Protein AF-A0AAV6UHJ0-F1 (afdb_monomer_lite)

InterPro domains:
  IPR000519 P-type trefoil domain [PF00088] (62-115)
  IPR000519 P-type trefoil domain [PS51448] (56-116)
  IPR000519 P-type trefoil domain [SM00018] (56-119)
  IPR000519 P-type trefoil domain [cd00111] (56-114)
  IPR017957 P-type trefoil, conserved site [PS00025] (67-88)
  IPR044913 P-type trefoil domain superfamily [G3DSA:4.10.110.10] (56-113)
  IPR044913 P-type trefoil domain superfamily [SSF57492] (60-118)

Organism: NCBI:txid931172

pLDDT: mean 81.9, std 17.28, range [34.41, 97.38]

Foldseek 3Di:
DDPPPVVVVVVVVVVVVVVVVVVVVVVCVVVVVVVVVVVCCVVVVPPPVPPPDLPCLQVDDDPQVRFDALCLDDQDDPVLLVVQSWHFDDLVVDVHDNVLNGDSPNPGRDRRGHGPPDDAWDWDDWDDDPFWIKTKTAGDDHSSDPPDQGIWMWIWGCPDPVDIDIDTGRDDPDPDDDDPPPPPPDD

Structure (mmCIF, N/CA/C/O backbone):
data_AF-A0AAV6UHJ0-F1
#
_entry.id   AF-A0AAV6UHJ0-F1
#
loop_
_atom_site.group_PDB
_atom_site.id
_atom_site.type_symbol
_atom_site.label_atom_id
_atom_site.label_alt_id
_atom_site.label_comp_id
_atom_site.label_asym_id
_atom_site.label_entity_id
_atom_site.label_seq_id
_atom_site.pdbx_PDB_ins_code
_atom_site.Cartn_x
_atom_site.Cartn_y
_atom_site.Cartn_z
_atom_site.occupancy
_atom_site.B_iso_or_equiv
_atom_site.auth_seq_id
_atom_site.auth_comp_id
_atom_site.auth_asym_id
_atom_site.auth_atom_id
_atom_site.pdbx_PDB_model_num
ATOM 1 N N . MET A 1 1 ? 37.442 64.953 -64.005 1.00 48.41 1 MET A N 1
ATOM 2 C CA . MET A 1 1 ? 38.422 64.552 -62.971 1.00 48.41 1 MET A CA 1
ATOM 3 C C . MET A 1 1 ? 37.981 65.298 -61.710 1.00 48.41 1 MET A C 1
ATOM 5 O O . MET A 1 1 ? 37.875 66.505 -61.813 1.00 48.41 1 MET A O 1
ATOM 9 N N . ASP A 1 2 ? 37.480 64.771 -60.584 1.00 54.25 2 ASP A N 1
ATOM 10 C CA . ASP A 1 2 ? 37.597 63.469 -59.905 1.00 54.25 2 ASP A CA 1
ATOM 11 C C . ASP A 1 2 ? 36.413 63.216 -58.926 1.00 54.25 2 ASP A C 1
ATOM 13 O O . ASP A 1 2 ? 36.599 62.927 -57.748 1.00 54.25 2 ASP A O 1
ATOM 17 N N . GLY A 1 3 ? 35.157 63.331 -59.376 1.00 52.19 3 GLY A N 1
ATOM 18 C CA . GLY A 1 3 ? 33.985 63.216 -58.481 1.00 52.19 3 GLY A CA 1
ATOM 19 C C . GLY A 1 3 ? 33.582 61.789 -58.058 1.00 52.19 3 GLY A C 1
ATOM 20 O O . GLY A 1 3 ? 32.908 61.613 -57.048 1.00 52.19 3 GLY A O 1
ATOM 21 N N . GLY A 1 4 ? 33.983 60.754 -58.806 1.00 55.28 4 GLY A N 1
ATOM 22 C CA . GLY A 1 4 ? 33.473 59.384 -58.615 1.00 55.28 4 GLY A CA 1
ATOM 23 C C . GLY A 1 4 ? 34.192 58.546 -57.550 1.00 55.28 4 GLY A C 1
ATOM 24 O O . GLY A 1 4 ? 33.573 57.699 -56.910 1.00 55.28 4 GLY A O 1
ATOM 25 N N . LYS A 1 5 ? 35.493 58.779 -57.315 1.00 54.72 5 LYS A N 1
ATOM 26 C CA . LYS A 1 5 ? 36.288 57.969 -56.368 1.00 54.72 5 LYS A CA 1
ATOM 27 C C . LYS A 1 5 ? 35.985 58.291 -54.902 1.00 54.72 5 LYS A C 1
ATOM 29 O O . LYS A 1 5 ? 36.028 57.394 -54.066 1.00 54.72 5 LYS A O 1
ATOM 34 N N . TYR A 1 6 ? 35.631 59.538 -54.592 1.00 52.88 6 TYR A N 1
ATOM 35 C CA . TYR A 1 6 ? 35.347 59.957 -53.216 1.00 52.88 6 TYR A CA 1
ATOM 36 C C . TYR A 1 6 ? 34.005 59.427 -52.690 1.00 52.88 6 TYR A C 1
ATOM 38 O O . TYR A 1 6 ? 33.931 59.047 -51.525 1.00 52.88 6 TYR A O 1
ATOM 46 N N . ALA A 1 7 ? 32.978 59.317 -53.539 1.00 56.94 7 ALA A N 1
ATOM 47 C CA . ALA A 1 7 ? 31.660 58.805 -53.144 1.00 56.94 7 ALA A CA 1
ATOM 48 C C . ALA A 1 7 ? 31.638 57.275 -52.925 1.00 56.94 7 ALA A C 1
ATOM 50 O O . ALA A 1 7 ? 30.935 56.773 -52.047 1.00 56.94 7 ALA A O 1
ATOM 51 N N . PHE A 1 8 ? 32.444 56.520 -53.681 1.00 55.12 8 PHE A N 1
ATOM 52 C CA . PHE A 1 8 ? 32.538 55.062 -53.541 1.00 55.12 8 PHE A CA 1
ATOM 53 C C . PHE A 1 8 ? 33.245 54.650 -52.237 1.00 55.12 8 PHE A C 1
ATOM 55 O O . PHE A 1 8 ? 32.764 53.783 -51.506 1.00 55.12 8 PHE A O 1
ATOM 62 N N . LEU A 1 9 ? 34.338 55.338 -51.882 1.00 57.56 9 LEU A N 1
ATOM 63 C CA . LEU A 1 9 ? 35.085 55.079 -50.647 1.00 57.56 9 LEU A CA 1
ATOM 64 C C . LEU A 1 9 ? 34.281 55.434 -49.384 1.00 57.56 9 LEU A C 1
ATOM 66 O O . LEU A 1 9 ? 34.444 54.782 -48.349 1.00 57.56 9 LEU A O 1
ATOM 70 N N . THR A 1 10 ? 33.392 56.435 -49.442 1.00 59.09 10 THR A N 1
ATOM 71 C CA . THR A 1 10 ? 32.517 56.776 -48.309 1.00 59.09 10 THR A CA 1
ATOM 72 C C . THR A 1 10 ? 31.441 55.722 -48.074 1.00 59.09 10 THR A C 1
ATOM 74 O O . THR A 1 10 ? 31.221 55.351 -46.921 1.00 59.09 10 THR A O 1
ATOM 77 N N . GLU A 1 11 ? 30.825 55.180 -49.129 1.00 57.81 11 GLU A N 1
ATOM 78 C CA . GLU A 1 11 ? 29.814 54.120 -49.017 1.00 57.81 11 GLU A CA 1
ATOM 79 C C . GLU A 1 11 ? 30.422 52.778 -48.578 1.00 57.81 11 GLU A C 1
ATOM 81 O O . GLU A 1 11 ? 29.864 52.098 -47.717 1.00 57.81 11 GLU A O 1
ATOM 86 N N . GLU A 1 12 ? 31.619 52.418 -49.054 1.00 60.16 12 GLU A N 1
ATOM 87 C CA . GLU A 1 12 ? 32.317 51.201 -48.620 1.00 60.16 12 GLU A CA 1
ATOM 88 C C . GLU A 1 12 ? 32.781 51.284 -47.154 1.00 60.16 12 GLU A C 1
ATOM 90 O O . GLU A 1 12 ? 32.582 50.346 -46.374 1.00 60.16 12 GLU A O 1
ATOM 95 N N . LYS A 1 13 ? 33.297 52.445 -46.722 1.00 56.69 13 LYS A N 1
ATOM 96 C CA . LYS A 1 13 ? 33.645 52.714 -45.315 1.00 56.69 13 LYS A CA 1
ATOM 97 C C . LYS A 1 13 ? 32.406 52.723 -44.418 1.00 56.69 13 LYS A C 1
ATOM 99 O O . LYS A 1 13 ? 32.460 52.217 -43.296 1.00 56.69 13 LYS A O 1
ATOM 104 N N . ARG A 1 14 ? 31.271 53.238 -44.905 1.00 58.88 14 ARG A N 1
ATOM 105 C CA . ARG A 1 14 ? 29.979 53.217 -44.199 1.00 58.88 14 ARG A CA 1
ATOM 106 C C . ARG A 1 14 ? 29.415 51.797 -44.100 1.00 58.88 14 ARG A C 1
ATOM 108 O O . ARG A 1 14 ? 28.967 51.410 -43.024 1.00 58.88 14 ARG A O 1
ATOM 115 N N . ARG A 1 15 ? 29.533 50.987 -45.158 1.00 61.62 15 ARG A N 1
ATOM 116 C CA . ARG A 1 15 ? 29.152 49.563 -45.197 1.00 61.62 15 ARG A CA 1
ATOM 117 C C . ARG A 1 15 ? 30.029 48.705 -44.284 1.00 61.62 15 ARG A C 1
ATOM 119 O O . ARG A 1 15 ? 29.504 47.850 -43.578 1.00 61.62 15 ARG A O 1
ATOM 126 N N . SER A 1 16 ? 31.337 48.959 -44.246 1.00 65.44 16 SER A N 1
ATOM 127 C CA . SER A 1 16 ? 32.292 48.291 -43.351 1.00 65.44 16 SER A CA 1
ATOM 128 C C . SER A 1 16 ? 32.060 48.667 -41.883 1.00 65.44 16 SER A C 1
ATOM 130 O O . SER A 1 16 ? 31.954 47.789 -41.028 1.00 65.44 16 SER A O 1
ATOM 132 N N . ASN A 1 17 ? 31.850 49.955 -41.586 1.00 67.75 17 ASN A N 1
ATOM 133 C CA . ASN A 1 17 ? 31.500 50.420 -40.241 1.00 67.75 17 ASN A CA 1
ATOM 134 C C . ASN A 1 17 ? 30.123 49.923 -39.787 1.00 67.75 17 ASN A C 1
ATOM 136 O O . ASN A 1 17 ? 29.960 49.621 -38.609 1.00 67.75 17 ASN A O 1
ATOM 140 N N . CYS A 1 18 ? 29.148 49.806 -40.695 1.00 72.12 18 CYS A N 1
ATOM 141 C CA . CYS A 1 18 ? 27.856 49.193 -40.405 1.00 72.12 18 CYS A CA 1
ATOM 142 C C . CYS A 1 18 ? 28.050 47.721 -40.039 1.00 72.12 18 CYS A C 1
ATOM 144 O O . CYS A 1 18 ? 27.737 47.367 -38.912 1.00 72.12 18 CYS A O 1
ATOM 146 N N . LYS A 1 19 ? 28.693 46.919 -40.905 1.00 76.56 19 LYS A N 1
ATOM 147 C CA . LYS A 1 19 ? 28.991 45.493 -40.662 1.00 76.56 19 LYS A CA 1
ATOM 148 C C . LYS A 1 19 ? 29.772 45.259 -39.371 1.00 76.56 19 LYS A C 1
ATOM 150 O O . LYS A 1 19 ? 29.440 44.356 -38.616 1.00 76.56 19 LYS A O 1
ATOM 155 N N . ARG A 1 20 ? 30.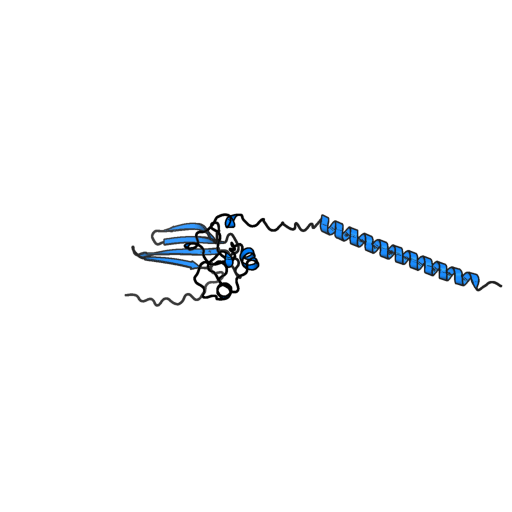786 46.082 -39.091 1.00 79.19 20 ARG A N 1
ATOM 156 C CA . ARG A 1 20 ? 31.590 46.000 -37.867 1.00 79.19 20 ARG A CA 1
ATOM 157 C C . ARG A 1 20 ? 30.751 46.330 -36.632 1.00 79.19 20 ARG A C 1
ATOM 159 O O . ARG A 1 20 ? 30.828 45.607 -35.647 1.00 79.19 20 ARG A O 1
ATOM 166 N N . LYS A 1 21 ? 29.898 47.358 -36.694 1.00 80.00 21 LYS A N 1
ATOM 167 C CA . LYS A 1 21 ? 28.944 47.680 -35.619 1.00 80.00 21 LYS A CA 1
ATOM 168 C C . LYS A 1 21 ? 27.890 46.586 -35.431 1.00 80.00 21 LYS A C 1
ATOM 170 O O . LYS A 1 21 ? 27.584 46.264 -34.290 1.00 80.00 21 LYS A O 1
ATOM 175 N N . THR A 1 22 ? 27.382 45.979 -36.508 1.00 80.75 22 THR A N 1
ATOM 176 C CA . THR A 1 22 ? 26.445 44.845 -36.413 1.00 80.75 22 THR A CA 1
ATOM 177 C C . THR A 1 22 ? 27.124 43.630 -35.794 1.00 80.75 22 THR A C 1
ATOM 179 O O . THR A 1 22 ? 26.554 43.005 -34.909 1.00 80.75 22 THR A O 1
ATOM 182 N N . LEU A 1 23 ? 28.360 43.326 -36.199 1.00 84.56 23 LEU A N 1
ATOM 183 C CA . LEU A 1 23 ? 29.131 42.206 -35.662 1.00 84.56 23 LEU A CA 1
ATOM 184 C C . LEU A 1 23 ? 29.436 42.392 -34.169 1.00 84.56 23 LEU A C 1
ATOM 186 O O . LEU A 1 23 ? 29.258 41.456 -33.396 1.00 84.56 23 LEU A O 1
ATOM 190 N N . TYR A 1 24 ? 29.820 43.602 -33.744 1.00 87.25 24 TYR A N 1
ATOM 191 C CA . TYR A 1 24 ? 30.004 43.908 -32.322 1.00 87.25 24 TYR A CA 1
ATOM 192 C C . TYR A 1 24 ? 28.692 43.827 -31.536 1.00 87.25 24 TYR A C 1
ATOM 194 O O . TYR A 1 24 ? 28.686 43.261 -30.449 1.00 87.25 24 TYR A O 1
ATOM 202 N N . ALA A 1 25 ? 27.580 44.336 -32.075 1.00 85.38 25 ALA A N 1
ATOM 203 C CA . ALA A 1 25 ? 26.281 44.245 -31.411 1.00 85.38 25 ALA A CA 1
ATOM 204 C C . ALA A 1 25 ? 25.841 42.783 -31.219 1.00 85.38 25 ALA A C 1
ATOM 206 O O . ALA A 1 25 ? 25.429 42.406 -30.124 1.00 85.38 25 ALA A O 1
ATOM 207 N N . LEU A 1 26 ? 26.001 41.939 -32.244 1.00 87.31 26 LEU A N 1
ATOM 208 C CA . LEU A 1 26 ? 25.709 40.506 -32.154 1.00 87.31 26 LEU A CA 1
ATOM 209 C C . LEU A 1 26 ? 26.630 39.797 -31.153 1.00 87.31 26 LEU A C 1
ATOM 211 O O . LEU A 1 26 ? 26.149 39.015 -30.338 1.00 87.31 26 LEU A O 1
ATOM 215 N N . ALA A 1 27 ? 27.929 40.110 -31.151 1.00 87.38 27 ALA A N 1
ATOM 216 C CA . ALA A 1 27 ? 28.875 39.541 -30.192 1.00 87.38 27 ALA A CA 1
ATOM 217 C C . ALA A 1 27 ? 28.524 39.912 -28.739 1.00 87.38 27 ALA A C 1
ATOM 219 O O . ALA A 1 27 ? 28.551 39.048 -27.866 1.00 87.38 27 ALA A O 1
ATOM 220 N N . VAL A 1 28 ? 28.130 41.164 -28.479 1.00 88.44 28 VAL A N 1
ATOM 221 C CA . VAL A 1 28 ? 27.717 41.619 -27.139 1.00 88.44 28 VAL A CA 1
ATOM 222 C C . VAL A 1 28 ? 26.432 40.926 -26.682 1.00 88.44 28 VAL A C 1
ATOM 224 O O . VAL A 1 28 ? 26.343 40.537 -25.521 1.00 88.44 28 VAL A O 1
ATOM 227 N N . ILE A 1 29 ? 25.463 40.709 -27.577 1.00 88.81 29 ILE A N 1
ATOM 228 C CA . ILE A 1 29 ? 24.223 39.986 -27.250 1.00 88.81 29 ILE A CA 1
ATOM 229 C C . ILE A 1 29 ? 24.516 38.518 -26.922 1.00 88.81 29 ILE A C 1
ATOM 231 O O . ILE A 1 29 ? 24.025 38.006 -25.917 1.00 88.81 29 ILE A O 1
ATOM 235 N N . VAL A 1 30 ? 25.346 37.844 -27.725 1.00 90.94 30 VAL A N 1
ATOM 236 C CA . VAL A 1 30 ? 25.706 36.436 -27.492 1.00 90.94 30 VAL A CA 1
ATOM 237 C C . VAL A 1 30 ? 26.4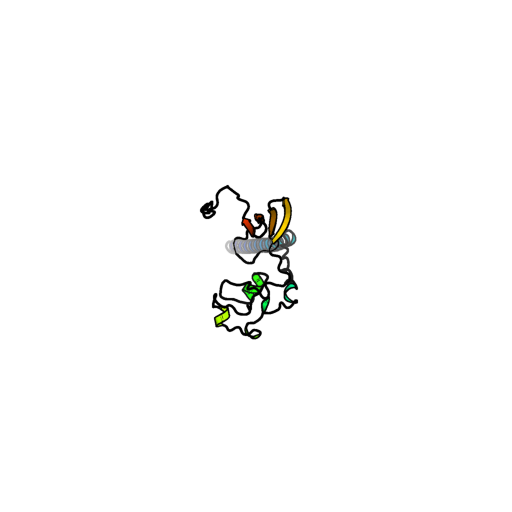39 36.286 -26.160 1.00 90.94 30 VAL A C 1
ATOM 239 O O . VAL A 1 30 ? 26.038 35.465 -25.337 1.00 90.94 30 VAL A O 1
ATOM 242 N N . VAL A 1 31 ? 27.442 37.128 -25.897 1.00 90.12 31 VAL A N 1
ATOM 243 C CA . VAL A 1 31 ? 28.189 37.098 -24.631 1.00 90.12 31 VAL A CA 1
ATOM 244 C C . VAL A 1 31 ? 27.284 37.455 -23.449 1.00 90.12 31 VAL A C 1
ATOM 246 O O . VAL A 1 31 ? 27.306 36.756 -22.440 1.00 90.12 31 VAL A O 1
ATOM 249 N N . GLY A 1 32 ? 26.432 38.474 -23.577 1.00 85.31 32 GLY A N 1
ATOM 250 C CA . GLY A 1 32 ? 25.483 38.865 -22.533 1.00 85.31 32 GLY A CA 1
ATOM 251 C C . GLY A 1 32 ? 24.468 37.767 -22.205 1.00 85.31 32 GLY A C 1
ATOM 252 O O . GLY A 1 32 ? 24.207 37.509 -21.033 1.00 85.31 32 GLY A O 1
ATOM 253 N N . SER A 1 33 ? 23.947 37.067 -23.217 1.00 85.75 33 SER A N 1
ATOM 254 C CA . SER A 1 33 ? 23.026 35.939 -23.021 1.00 85.75 33 SER A CA 1
ATOM 255 C C . SER A 1 33 ? 23.711 34.735 -22.366 1.00 85.75 33 SER A C 1
ATOM 257 O O . SER A 1 33 ? 23.171 34.162 -21.421 1.00 85.75 33 SER A O 1
ATOM 259 N N . ALA A 1 34 ? 24.935 34.396 -22.784 1.00 88.94 34 ALA A N 1
ATOM 260 C CA . ALA A 1 34 ? 25.711 33.318 -22.179 1.00 88.94 34 ALA A CA 1
ATOM 261 C C . ALA A 1 34 ? 26.024 33.625 -20.707 1.00 88.94 34 ALA A C 1
ATOM 263 O O . ALA A 1 34 ? 25.750 32.808 -19.834 1.00 88.94 34 ALA A O 1
ATOM 264 N N . VAL A 1 35 ? 26.495 34.837 -20.408 1.00 89.31 35 VAL A N 1
ATOM 265 C CA . VAL A 1 35 ? 26.771 35.275 -19.032 1.00 89.31 35 VAL A CA 1
ATOM 266 C C . VAL A 1 35 ? 25.487 35.320 -18.198 1.00 89.31 35 VAL A C 1
ATOM 268 O O . VAL A 1 35 ? 25.489 34.862 -17.059 1.00 89.31 35 VAL A O 1
ATOM 271 N N . GLY A 1 36 ? 24.374 35.792 -18.766 1.00 84.06 36 GLY A N 1
ATOM 272 C CA . GLY A 1 36 ? 23.071 35.828 -18.101 1.00 84.06 36 GLY A CA 1
ATOM 273 C C . GLY A 1 36 ? 22.536 34.440 -17.752 1.00 84.06 36 GLY A C 1
ATOM 274 O O . GLY A 1 36 ? 22.087 34.230 -16.630 1.00 84.06 36 GLY A O 1
ATOM 275 N N . THR A 1 37 ? 22.632 33.470 -18.668 1.00 80.88 37 THR A N 1
ATOM 276 C CA . THR A 1 37 ? 22.234 32.078 -18.388 1.00 80.88 37 THR A CA 1
ATOM 277 C C . THR A 1 37 ? 23.138 31.431 -17.343 1.00 80.88 37 THR A C 1
ATOM 279 O O . THR A 1 37 ? 22.627 30.825 -16.408 1.00 80.88 37 THR A O 1
ATOM 282 N N . ILE A 1 38 ? 24.459 31.623 -17.425 1.00 83.56 38 ILE A N 1
ATOM 283 C CA . ILE A 1 38 ? 25.416 31.105 -16.435 1.00 83.56 38 ILE A CA 1
ATOM 284 C C . ILE A 1 38 ? 25.130 31.689 -15.046 1.00 83.56 38 ILE A C 1
ATOM 286 O O . ILE A 1 38 ? 25.067 30.941 -14.073 1.00 83.56 38 ILE A O 1
ATOM 290 N N . LEU A 1 39 ? 24.895 33.000 -14.943 1.00 84.31 39 LEU A N 1
ATOM 291 C CA . LEU A 1 39 ? 24.527 33.652 -13.683 1.00 84.31 39 LEU A CA 1
ATOM 292 C C . LEU A 1 39 ? 23.155 33.191 -13.183 1.00 84.31 39 LEU A C 1
ATOM 294 O O . LEU A 1 39 ? 22.992 32.954 -11.991 1.00 84.31 39 LEU A O 1
ATOM 298 N N . PHE A 1 40 ? 22.180 33.005 -14.074 1.00 79.75 40 PHE A N 1
ATOM 299 C CA . PHE A 1 40 ? 20.869 32.477 -13.709 1.00 79.75 40 PHE A CA 1
ATOM 300 C C . PHE A 1 40 ? 20.973 31.054 -13.150 1.00 79.75 40 PHE A C 1
ATOM 302 O O . PHE A 1 40 ? 20.403 30.796 -12.098 1.00 79.75 40 PHE A O 1
ATOM 309 N N . PHE A 1 41 ? 21.750 30.162 -13.773 1.00 73.50 41 PHE A N 1
ATOM 310 C CA . PHE A 1 41 ? 21.999 28.810 -13.262 1.00 73.50 41 PHE A CA 1
ATOM 311 C C . PHE A 1 41 ? 22.860 28.793 -11.991 1.00 73.50 41 PHE A C 1
ATOM 313 O O . PHE A 1 41 ? 22.676 27.910 -11.161 1.00 73.50 41 PHE A O 1
ATOM 320 N N . ALA A 1 42 ? 23.769 29.753 -11.800 1.00 79.31 42 ALA A N 1
ATOM 321 C CA . ALA A 1 42 ? 24.556 29.862 -10.571 1.00 79.31 42 ALA A CA 1
ATOM 322 C C . ALA A 1 42 ? 23.726 30.391 -9.384 1.00 79.31 42 ALA A C 1
ATOM 324 O O . ALA A 1 42 ? 23.901 29.922 -8.263 1.00 79.31 42 ALA A O 1
ATOM 325 N N . ILE A 1 43 ? 22.813 31.342 -9.623 1.00 76.12 43 ILE A N 1
ATOM 326 C CA . ILE A 1 43 ? 21.975 31.970 -8.585 1.00 76.12 43 ILE A CA 1
ATOM 327 C C . ILE A 1 43 ? 20.716 31.140 -8.302 1.00 76.12 43 ILE A C 1
ATOM 329 O O . ILE A 1 43 ? 20.347 30.948 -7.147 1.00 76.12 43 ILE A O 1
ATOM 333 N N . HIS A 1 44 ? 20.067 30.623 -9.345 1.00 71.06 44 HIS A N 1
ATOM 334 C CA . HIS A 1 44 ? 18.856 29.802 -9.251 1.00 71.06 44 HIS A CA 1
ATOM 335 C C . HIS A 1 44 ? 19.158 28.319 -9.409 1.00 71.06 44 HIS A C 1
ATOM 337 O O . HIS A 1 44 ? 18.275 27.585 -9.848 1.00 71.06 44 HIS A O 1
ATOM 343 N N . GLY A 1 45 ? 20.389 27.895 -9.090 1.00 60.59 45 GLY A N 1
ATOM 344 C CA . GLY A 1 45 ? 20.847 26.515 -9.186 1.00 60.59 45 GLY A CA 1
ATOM 345 C C . GLY A 1 45 ? 19.737 25.561 -8.798 1.00 60.59 45 GLY A C 1
ATOM 346 O O . GLY A 1 45 ? 19.411 25.402 -7.621 1.00 60.59 45 GLY A O 1
ATOM 347 N N . THR A 1 46 ? 19.109 24.962 -9.810 1.00 57.91 46 THR A N 1
ATOM 348 C CA . THR A 1 46 ? 18.146 23.905 -9.585 1.00 57.91 46 THR A CA 1
ATOM 349 C C . THR A 1 46 ? 18.995 22.781 -9.050 1.00 57.91 46 THR A C 1
ATOM 351 O O . THR A 1 46 ? 19.715 22.121 -9.802 1.00 57.91 46 THR A O 1
ATOM 354 N N . SER A 1 47 ? 18.983 22.628 -7.730 1.00 55.00 47 SER A N 1
ATOM 355 C CA . SER A 1 47 ? 19.431 21.415 -7.085 1.00 55.00 47 SER A CA 1
ATOM 356 C C . SER A 1 47 ? 18.600 20.304 -7.711 1.00 55.00 47 SER A C 1
ATOM 358 O O . SER A 1 47 ? 17.462 20.055 -7.311 1.00 55.00 47 SER A O 1
ATOM 360 N N . PHE A 1 48 ? 19.134 19.683 -8.765 1.00 53.19 48 PHE A N 1
ATOM 361 C CA . PHE A 1 48 ? 18.757 18.340 -9.142 1.00 53.19 48 PHE A CA 1
ATOM 362 C C . PHE A 1 48 ? 19.163 17.520 -7.931 1.00 53.19 48 PHE A C 1
ATOM 364 O O . PHE A 1 48 ? 20.293 17.039 -7.839 1.00 53.19 48 PHE A O 1
ATOM 371 N N . LYS A 1 49 ? 18.253 17.436 -6.952 1.00 43.47 49 LYS A N 1
ATOM 372 C CA . LYS A 1 49 ? 18.292 16.377 -5.964 1.00 43.47 49 LYS A CA 1
ATOM 373 C C . LYS A 1 49 ? 18.456 15.125 -6.802 1.00 43.47 49 LYS A C 1
ATOM 375 O O . LYS A 1 49 ? 17.569 14.797 -7.593 1.00 43.47 49 LYS A O 1
ATOM 380 N N . LYS A 1 50 ? 19.643 14.513 -6.724 1.00 42.22 50 LYS A N 1
ATOM 381 C CA . LYS A 1 50 ? 19.838 13.166 -7.249 1.00 42.22 50 LYS A CA 1
ATOM 382 C C . LYS A 1 50 ? 18.613 12.378 -6.788 1.00 42.22 50 LYS A C 1
ATOM 384 O O . LYS A 1 50 ? 18.257 12.544 -5.618 1.00 42.22 50 LYS A O 1
ATOM 389 N N . PRO A 1 51 ? 17.952 11.610 -7.672 1.00 52.34 51 PRO A N 1
ATOM 390 C CA . PRO A 1 51 ? 16.912 10.707 -7.210 1.00 52.34 51 PRO A CA 1
ATOM 391 C C . PRO A 1 51 ? 17.506 9.954 -6.027 1.00 52.34 51 PRO A C 1
ATOM 393 O O . PRO A 1 51 ? 18.637 9.460 -6.129 1.00 52.34 51 PRO A O 1
ATOM 396 N N . ASP A 1 52 ? 16.814 10.019 -4.888 1.00 53.81 52 ASP A N 1
ATOM 397 C CA . ASP A 1 52 ? 17.243 9.325 -3.686 1.00 53.81 52 ASP A CA 1
ATOM 398 C C . ASP A 1 52 ? 17.602 7.902 -4.113 1.00 53.81 52 ASP A C 1
ATOM 400 O O . ASP A 1 52 ? 16.864 7.263 -4.871 1.00 53.81 52 ASP A O 1
ATOM 404 N N . LYS A 1 53 ? 18.811 7.467 -3.739 1.00 46.31 53 LYS A N 1
ATOM 405 C CA . LYS A 1 53 ? 19.286 6.106 -3.996 1.00 46.31 53 LYS A CA 1
ATOM 406 C C . LYS A 1 53 ? 18.128 5.157 -3.652 1.00 46.31 53 LYS A C 1
ATOM 408 O O . LYS A 1 53 ? 17.545 5.371 -2.588 1.00 46.31 53 LYS A O 1
ATOM 413 N N . PRO A 1 54 ? 17.772 4.184 -4.519 1.00 53.28 54 PRO A N 1
ATOM 414 C CA . PRO A 1 54 ? 16.651 3.296 -4.249 1.00 53.28 54 PRO A CA 1
ATOM 415 C C . PRO A 1 54 ? 16.817 2.748 -2.838 1.00 53.28 54 PRO A C 1
ATOM 417 O O . PRO A 1 54 ? 17.891 2.252 -2.486 1.00 53.28 54 PRO A O 1
ATOM 420 N N . ASP A 1 55 ? 15.793 2.983 -2.025 1.00 58.44 55 ASP A N 1
ATOM 421 C CA . ASP A 1 55 ? 15.744 2.559 -0.639 1.00 58.44 55 ASP A CA 1
ATOM 422 C C . ASP A 1 55 ? 16.133 1.077 -0.581 1.00 58.44 55 ASP A C 1
ATOM 424 O O . ASP A 1 55 ? 15.524 0.241 -1.253 1.00 58.44 55 ASP A O 1
ATOM 428 N N . ASP A 1 56 ? 17.154 0.758 0.218 1.00 73.00 56 ASP A N 1
ATOM 429 C CA . ASP A 1 56 ? 17.729 -0.582 0.427 1.00 73.00 56 ASP A CA 1
ATOM 430 C C . ASP A 1 56 ? 16.698 -1.601 0.968 1.00 73.00 56 ASP A C 1
ATOM 432 O O . ASP A 1 56 ? 17.002 -2.755 1.251 1.00 73.00 56 ASP A O 1
ATOM 436 N N . SER A 1 57 ? 15.442 -1.180 1.126 1.00 80.56 57 SER A N 1
ATOM 437 C CA . SER A 1 57 ? 14.283 -1.999 1.461 1.00 80.56 57 SER A CA 1
ATOM 438 C C . SER A 1 57 ? 14.111 -3.263 0.607 1.00 80.56 57 SER A C 1
ATOM 440 O O . SER A 1 57 ? 13.639 -4.266 1.139 1.00 80.56 57 SER A O 1
ATOM 442 N N . CYS A 1 58 ? 14.526 -3.259 -0.665 1.00 89.44 58 CYS A N 1
ATOM 443 C CA . CYS A 1 58 ? 14.425 -4.433 -1.543 1.00 89.44 58 CYS A CA 1
ATOM 444 C C . CYS A 1 58 ? 15.576 -5.433 -1.403 1.00 89.44 58 CYS A C 1
ATOM 446 O O . CYS A 1 58 ? 15.501 -6.524 -1.964 1.00 89.44 58 CYS A O 1
ATOM 448 N N . SER A 1 59 ? 16.619 -5.091 -0.645 1.00 88.00 59 SER A N 1
ATOM 449 C CA . SER A 1 59 ? 17.736 -5.996 -0.351 1.00 88.00 59 SER A CA 1
ATOM 450 C C . SER A 1 59 ? 17.369 -7.058 0.688 1.00 88.00 59 SER A C 1
ATOM 452 O O . SER A 1 59 ? 18.076 -8.051 0.843 1.00 88.00 59 SER A O 1
ATOM 454 N N . ILE A 1 60 ? 16.259 -6.861 1.406 1.00 89.06 60 ILE A N 1
ATOM 455 C CA . ILE A 1 60 ? 15.697 -7.844 2.330 1.00 89.06 60 ILE A CA 1
ATOM 456 C C . ILE A 1 60 ? 14.703 -8.705 1.551 1.00 89.06 60 ILE A C 1
ATOM 458 O O . ILE A 1 60 ? 13.675 -8.207 1.090 1.00 89.06 60 ILE A O 1
ATOM 462 N N . GLU A 1 61 ? 14.993 -10.000 1.420 1.00 90.00 61 GLU A N 1
ATOM 463 C CA . GLU A 1 61 ? 14.086 -10.926 0.741 1.00 90.00 61 GLU A CA 1
ATOM 464 C C . GLU A 1 61 ? 12.788 -11.087 1.545 1.00 90.00 61 GLU A C 1
ATOM 466 O O . GLU A 1 61 ? 12.805 -11.375 2.742 1.00 90.00 61 GLU A O 1
ATOM 471 N N . VAL A 1 62 ? 11.660 -10.918 0.857 1.00 93.25 62 VAL A N 1
ATOM 472 C CA . VAL A 1 62 ? 10.325 -11.223 1.378 1.00 93.25 62 VAL A CA 1
ATOM 473 C C . VAL A 1 62 ? 9.976 -12.656 0.959 1.00 93.25 62 VAL A C 1
ATOM 475 O O . VAL A 1 62 ? 10.100 -12.962 -0.232 1.00 93.25 62 VAL A O 1
ATOM 478 N N . PRO A 1 63 ? 9.543 -13.544 1.873 1.00 94.62 63 PRO A N 1
ATOM 479 C CA . PRO A 1 63 ? 9.073 -14.882 1.518 1.00 94.62 63 PRO A CA 1
ATOM 480 C C . PRO A 1 63 ? 7.968 -14.838 0.458 1.00 94.62 63 PRO A C 1
ATOM 482 O O . PRO A 1 63 ? 7.132 -13.939 0.457 1.00 94.62 63 PRO A O 1
ATOM 485 N N . TYR A 1 64 ? 7.931 -15.808 -0.459 1.00 94.06 64 TYR A N 1
ATOM 486 C CA . TYR A 1 64 ? 6.998 -15.777 -1.597 1.00 94.06 64 TYR A CA 1
ATOM 487 C C . TYR A 1 64 ? 5.521 -15.705 -1.187 1.00 94.06 64 TYR A C 1
ATOM 489 O O . TYR A 1 64 ? 4.746 -15.009 -1.832 1.00 94.06 64 TYR A O 1
ATOM 497 N N . ASN A 1 65 ? 5.146 -16.374 -0.099 1.00 93.94 65 ASN A N 1
ATOM 498 C CA . ASN A 1 65 ? 3.798 -16.364 0.474 1.00 93.94 65 ASN A CA 1
ATOM 499 C C . ASN A 1 65 ? 3.443 -15.062 1.218 1.00 93.94 65 ASN A C 1
ATOM 501 O O . ASN A 1 65 ? 2.289 -14.875 1.589 1.00 93.94 65 ASN A O 1
ATOM 505 N N . GLU A 1 66 ? 4.416 -14.180 1.443 1.00 94.19 66 GLU A N 1
ATOM 506 C CA . GLU A 1 66 ? 4.242 -12.869 2.079 1.00 94.19 66 GLU A CA 1
ATOM 507 C C . GLU A 1 66 ? 4.364 -11.716 1.068 1.00 94.19 66 GLU A C 1
ATOM 509 O O . GLU A 1 66 ? 4.188 -10.549 1.422 1.00 94.19 66 GLU A O 1
ATOM 514 N N . LYS A 1 67 ? 4.647 -12.018 -0.207 1.00 94.38 67 LYS A N 1
ATOM 515 C CA . LYS A 1 67 ? 4.685 -11.017 -1.277 1.00 94.38 67 LYS A CA 1
ATOM 516 C C . LYS A 1 67 ? 3.265 -10.588 -1.635 1.00 94.38 67 LYS A C 1
ATOM 518 O O . LYS A 1 67 ? 2.535 -1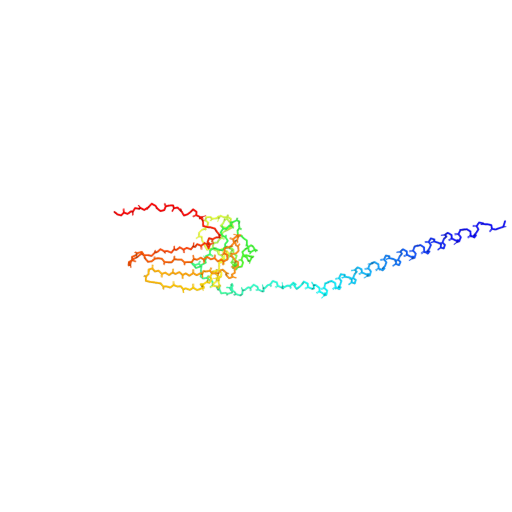1.301 -2.316 1.00 94.38 67 LYS A O 1
ATOM 523 N N . PHE A 1 68 ? 2.904 -9.382 -1.214 1.00 94.62 68 PHE A N 1
ATOM 524 C CA . PHE A 1 68 ? 1.684 -8.705 -1.647 1.00 94.62 68 PHE A CA 1
ATOM 525 C C . PHE A 1 68 ? 1.935 -7.919 -2.938 1.00 94.62 68 PHE A C 1
ATOM 527 O O . PHE A 1 68 ? 2.925 -7.189 -3.031 1.00 94.62 68 PHE A O 1
ATOM 534 N N . ASP A 1 69 ? 1.028 -8.051 -3.911 1.00 94.88 69 ASP A N 1
ATOM 535 C CA . ASP A 1 69 ? 1.110 -7.375 -5.213 1.00 94.88 69 ASP A CA 1
ATOM 536 C C . ASP A 1 69 ? 1.041 -5.846 -5.046 1.00 94.88 69 ASP A C 1
ATOM 538 O O . ASP A 1 69 ? 0.083 -5.310 -4.485 1.00 94.88 69 ASP A O 1
ATOM 542 N N . CYS A 1 70 ? 2.068 -5.146 -5.534 1.00 94.69 70 CYS A N 1
ATOM 543 C CA . CYS A 1 70 ? 2.142 -3.681 -5.535 1.00 94.69 70 CYS A CA 1
ATOM 544 C C . CYS A 1 70 ? 1.732 -3.063 -6.890 1.00 94.69 70 CYS A C 1
ATOM 546 O O . CYS A 1 70 ? 1.599 -1.842 -7.021 1.00 94.69 70 CYS A O 1
ATOM 548 N N . HIS A 1 71 ? 1.493 -3.884 -7.914 1.00 94.44 71 HIS A N 1
ATOM 549 C CA . HIS A 1 71 ? 1.136 -3.433 -9.255 1.00 94.44 71 HIS A CA 1
ATOM 550 C C . HIS A 1 71 ? -0.092 -4.185 -9.808 1.00 94.44 71 HIS A C 1
ATOM 552 O O . HIS A 1 71 ? -0.010 -4.833 -10.854 1.00 94.44 71 HIS A O 1
ATOM 558 N N . PRO A 1 72 ? -1.266 -4.042 -9.159 1.00 91.56 72 PRO A N 1
ATOM 559 C CA . PRO A 1 72 ? -2.492 -4.720 -9.576 1.00 91.56 72 PRO A CA 1
ATOM 560 C C . PRO A 1 72 ? -3.004 -4.241 -10.946 1.00 91.56 72 PRO A C 1
ATOM 562 O O . PRO A 1 72 ? -3.672 -4.991 -11.656 1.00 91.56 72 PRO A O 1
ATOM 565 N N . ASP A 1 73 ? -2.684 -3.003 -11.342 1.00 90.44 73 ASP A N 1
ATOM 566 C CA . ASP A 1 73 ? -3.028 -2.464 -12.661 1.00 90.44 73 ASP A CA 1
ATOM 567 C C . ASP A 1 73 ? -2.114 -3.104 -13.715 1.00 90.44 73 ASP A C 1
ATOM 569 O O . ASP A 1 73 ? -0.912 -2.892 -13.683 1.00 90.44 73 ASP A O 1
ATOM 573 N N . ARG A 1 74 ? -2.621 -3.889 -14.661 1.00 92.06 74 ARG A N 1
ATOM 574 C CA . ARG A 1 74 ? -1.761 -4.543 -15.668 1.00 92.06 74 ARG A CA 1
ATOM 575 C C . ARG A 1 74 ? -1.553 -3.655 -16.905 1.00 92.06 74 ARG A C 1
ATOM 577 O O . ARG A 1 74 ? -2.430 -2.840 -17.203 1.00 92.06 74 ARG A O 1
ATOM 584 N N . PRO A 1 75 ? -0.422 -3.775 -17.634 1.00 94.62 75 PRO A N 1
ATOM 585 C CA . PRO A 1 75 ? 0.671 -4.753 -17.494 1.00 94.62 75 PRO A CA 1
ATOM 586 C C . PRO A 1 75 ? 1.734 -4.377 -16.444 1.00 94.62 75 PRO A C 1
ATOM 588 O O . PRO A 1 75 ? 1.998 -3.197 -16.206 1.00 94.62 75 PRO A O 1
ATOM 591 N N . VAL A 1 76 ? 2.390 -5.383 -15.852 1.00 95.00 76 VAL A N 1
ATOM 592 C CA . VAL A 1 76 ? 3.515 -5.182 -14.917 1.00 95.00 76 VAL A CA 1
ATOM 593 C C . VAL A 1 76 ? 4.825 -5.026 -15.686 1.00 95.00 76 VAL A C 1
ATOM 595 O O . VAL A 1 76 ? 5.175 -5.854 -16.518 1.00 95.00 76 VAL A O 1
ATOM 598 N N . SER A 1 77 ? 5.592 -3.984 -15.363 1.00 95.06 77 SER A N 1
ATOM 599 C CA . SER A 1 77 ? 6.970 -3.814 -15.836 1.00 95.06 77 SER A CA 1
ATOM 600 C C . SER A 1 77 ? 7.886 -3.438 -14.677 1.00 95.06 77 SER A C 1
ATOM 602 O O . SER A 1 77 ? 7.442 -2.791 -13.724 1.00 95.06 77 SER A O 1
ATOM 604 N N . GLU A 1 78 ? 9.172 -3.784 -14.774 1.00 94.88 78 GLU A N 1
ATOM 605 C CA . GLU A 1 78 ? 10.183 -3.392 -13.783 1.00 9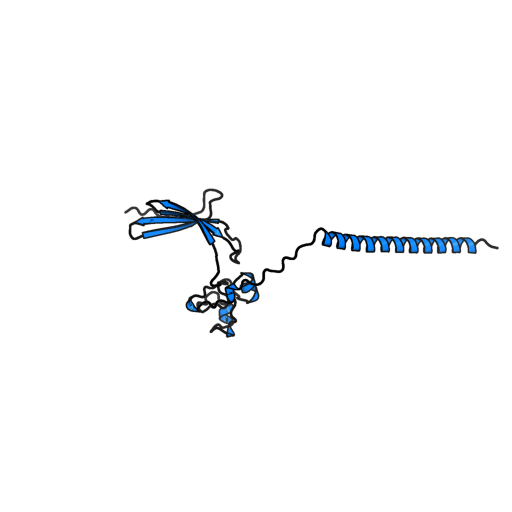4.88 78 GLU A CA 1
ATOM 606 C C . GLU A 1 78 ? 10.167 -1.879 -13.547 1.00 94.88 78 GLU A C 1
ATOM 608 O O . GLU A 1 78 ? 10.066 -1.407 -12.417 1.00 94.88 78 GLU A O 1
ATOM 613 N N . LYS A 1 79 ? 10.178 -1.101 -14.632 1.00 94.50 79 LYS A N 1
ATOM 614 C CA . LYS A 1 79 ? 10.229 0.360 -14.566 1.00 94.50 79 LYS A CA 1
ATOM 615 C C . LYS A 1 79 ? 9.051 0.957 -13.795 1.00 94.50 79 LYS A C 1
ATOM 617 O O . LYS A 1 79 ? 9.264 1.836 -12.961 1.00 94.50 79 LYS A O 1
ATOM 622 N N . GLU A 1 80 ? 7.821 0.525 -14.077 1.00 93.81 80 GLU A N 1
ATOM 623 C CA . GLU A 1 80 ? 6.647 1.069 -13.383 1.00 93.81 80 GLU A CA 1
ATOM 624 C C . GLU A 1 80 ? 6.570 0.560 -11.936 1.00 93.81 80 GLU A C 1
ATOM 626 O O . GLU A 1 80 ? 6.209 1.324 -11.044 1.00 93.81 80 GLU A O 1
ATOM 631 N N . CYS A 1 81 ? 7.009 -0.676 -11.674 1.00 94.50 81 CYS A N 1
ATOM 632 C CA . CYS A 1 81 ? 7.135 -1.210 -10.319 1.00 94.50 81 CYS A CA 1
ATOM 633 C C . CYS A 1 81 ? 8.076 -0.366 -9.443 1.00 94.50 81 CYS A C 1
ATOM 635 O O . CYS A 1 81 ? 7.690 0.103 -8.370 1.00 94.50 81 CYS A O 1
ATOM 637 N N . LEU A 1 82 ? 9.291 -0.101 -9.934 1.00 92.75 82 LEU A N 1
ATOM 638 C CA . LEU A 1 82 ? 10.288 0.694 -9.215 1.00 92.75 82 LEU A CA 1
ATOM 639 C C . LEU A 1 82 ? 9.835 2.149 -9.044 1.00 92.75 82 LEU A C 1
ATOM 641 O O . LEU A 1 82 ? 10.052 2.756 -7.998 1.00 92.75 82 LEU A O 1
ATOM 645 N N . LYS A 1 83 ? 9.141 2.711 -10.040 1.00 91.31 83 LYS A N 1
ATOM 646 C CA . LYS A 1 83 ? 8.561 4.060 -9.963 1.00 91.31 83 LYS A CA 1
ATOM 647 C C . LYS A 1 83 ? 7.467 4.177 -8.893 1.00 91.31 83 LYS A C 1
ATOM 649 O O . LYS A 1 83 ? 7.296 5.259 -8.334 1.00 91.31 83 LYS A O 1
ATOM 654 N N . ARG A 1 84 ? 6.755 3.088 -8.579 1.00 91.00 84 ARG A N 1
ATOM 655 C CA . ARG A 1 84 ? 5.814 3.017 -7.444 1.00 91.00 84 ARG A CA 1
ATOM 656 C C . ARG A 1 84 ? 6.518 2.897 -6.085 1.00 91.00 84 ARG A C 1
ATOM 658 O O . ARG A 1 84 ? 5.846 2.981 -5.063 1.00 91.00 84 ARG A O 1
ATOM 665 N N . GLY A 1 85 ? 7.846 2.746 -6.062 1.00 89.94 85 GLY A N 1
ATOM 666 C CA . GLY A 1 85 ? 8.629 2.554 -4.839 1.00 89.94 85 GLY A CA 1
ATOM 667 C C . GLY A 1 85 ? 8.565 1.125 -4.297 1.00 89.94 85 GLY A C 1
ATOM 668 O O . GLY A 1 85 ? 8.707 0.924 -3.094 1.00 89.94 85 GLY A O 1
ATOM 669 N N . CYS A 1 86 ? 8.311 0.149 -5.170 1.00 93.94 86 CYS A N 1
ATOM 670 C CA . CYS A 1 86 ? 8.189 -1.265 -4.826 1.00 93.94 86 CYS A CA 1
ATOM 671 C C . CYS A 1 86 ? 9.357 -2.094 -5.357 1.00 93.94 86 CYS A C 1
ATOM 673 O O . CYS A 1 86 ? 10.186 -1.607 -6.125 1.00 93.94 86 CYS A O 1
ATOM 675 N N . CYS A 1 87 ? 9.424 -3.351 -4.927 1.00 94.94 87 CYS A N 1
ATOM 676 C CA . CYS A 1 87 ? 10.478 -4.277 -5.309 1.00 94.94 87 CYS A CA 1
ATOM 677 C C . CYS A 1 87 ? 10.066 -5.095 -6.523 1.00 94.94 87 CYS A C 1
ATOM 679 O O . CYS A 1 87 ? 8.922 -5.542 -6.621 1.00 94.94 87 CYS A O 1
ATOM 681 N N . TYR A 1 88 ? 11.020 -5.316 -7.423 1.00 95.25 88 TYR A N 1
ATOM 682 C CA . TYR A 1 88 ? 10.814 -6.107 -8.624 1.00 95.25 88 TYR A CA 1
ATOM 683 C C . TYR A 1 88 ? 11.681 -7.368 -8.603 1.00 95.25 88 TYR A C 1
ATOM 685 O O . TYR A 1 88 ? 12.875 -7.306 -8.309 1.00 95.25 88 TYR A O 1
ATOM 693 N N . LYS A 1 89 ? 11.074 -8.505 -8.939 1.00 94.81 89 LYS A N 1
ATOM 694 C CA . LYS A 1 89 ? 11.744 -9.770 -9.251 1.00 94.81 89 LYS A CA 1
ATOM 695 C C . LYS A 1 89 ? 11.378 -10.157 -10.687 1.00 94.81 89 LYS A C 1
ATOM 697 O O . LYS A 1 89 ? 10.181 -10.195 -10.994 1.00 94.81 89 LYS A O 1
ATOM 702 N N . PRO A 1 90 ? 12.366 -10.451 -11.550 1.00 93.19 90 PRO A N 1
ATOM 703 C CA . PRO A 1 90 ? 12.107 -10.920 -12.906 1.00 93.19 90 PRO A CA 1
ATOM 704 C C . PRO A 1 90 ? 11.157 -12.116 -12.912 1.00 93.19 90 PRO A C 1
ATOM 706 O O . PRO A 1 90 ? 11.260 -12.998 -12.060 1.00 93.19 90 PRO A O 1
ATOM 709 N N . ALA A 1 91 ? 10.240 -12.159 -13.880 1.00 90.12 91 ALA A N 1
ATOM 710 C CA . ALA A 1 91 ? 9.308 -13.276 -14.021 1.00 90.12 91 ALA A CA 1
ATOM 711 C C . ALA A 1 91 ? 10.040 -14.614 -14.209 1.00 90.12 91 ALA A C 1
ATOM 713 O O . ALA A 1 91 ? 9.602 -15.606 -13.651 1.00 90.12 91 ALA A O 1
ATOM 714 N N . SER A 1 92 ? 11.203 -14.616 -14.875 1.00 87.38 92 SER A N 1
ATOM 715 C CA . SER A 1 92 ? 12.078 -15.788 -15.039 1.00 87.38 92 SER A CA 1
ATOM 716 C C . SER A 1 92 ? 12.584 -16.394 -13.730 1.00 87.38 92 SER A C 1
ATOM 718 O O . SER A 1 92 ? 12.880 -17.585 -13.680 1.00 87.38 92 SER A O 1
ATOM 720 N N . ASP A 1 93 ? 12.712 -15.574 -12.687 1.00 88.31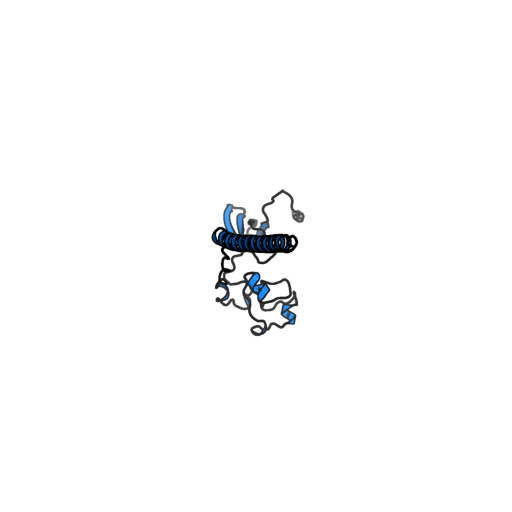 93 ASP A N 1
ATOM 721 C CA . ASP A 1 93 ? 13.191 -15.996 -11.368 1.00 88.31 93 ASP A CA 1
ATOM 722 C C . ASP A 1 93 ? 12.038 -16.524 -10.502 1.00 88.31 93 ASP A C 1
ATOM 724 O O . ASP A 1 93 ? 12.240 -16.979 -9.374 1.00 88.31 93 ASP A O 1
ATOM 728 N N . LEU A 1 94 ? 10.815 -16.429 -11.022 1.00 87.44 94 LEU A N 1
ATOM 729 C CA . LEU A 1 94 ? 9.578 -16.877 -10.416 1.00 87.44 94 LEU A CA 1
ATOM 730 C C . LEU A 1 94 ? 8.913 -17.898 -11.352 1.00 87.44 94 LEU A C 1
ATOM 732 O O . LEU A 1 94 ? 9.267 -18.057 -12.515 1.00 87.44 94 LEU A O 1
ATOM 736 N N . THR A 1 95 ? 7.904 -18.613 -10.869 1.00 87.38 95 THR A N 1
ATOM 737 C CA . THR A 1 95 ? 7.051 -19.443 -11.736 1.00 87.38 95 THR A CA 1
ATOM 738 C C . THR A 1 95 ? 5.970 -18.579 -12.398 1.00 87.38 95 THR A C 1
ATOM 740 O O . THR A 1 95 ? 4.786 -18.892 -12.287 1.00 87.38 95 THR A O 1
ATOM 743 N N . VAL A 1 96 ? 6.368 -17.446 -12.987 1.00 90.75 96 VAL A N 1
ATOM 744 C CA . VAL A 1 96 ? 5.491 -16.416 -13.572 1.00 90.75 96 VAL A CA 1
ATOM 745 C C . VAL A 1 96 ? 5.753 -16.353 -15.072 1.00 90.75 96 VAL A C 1
ATOM 747 O O . VAL A 1 96 ? 6.902 -16.278 -15.502 1.00 90.75 96 VAL A O 1
ATOM 750 N N . THR A 1 97 ? 4.694 -16.386 -15.873 1.00 92.81 97 THR A N 1
ATOM 751 C CA . THR A 1 97 ? 4.771 -16.271 -17.334 1.00 92.81 97 THR A CA 1
ATOM 752 C C . THR A 1 97 ? 4.527 -14.834 -17.804 1.00 92.81 97 THR A C 1
ATOM 754 O O . THR A 1 97 ? 4.044 -13.992 -17.050 1.00 92.81 97 THR A O 1
ATOM 757 N N . GLU A 1 98 ? 4.829 -14.531 -19.068 1.00 91.81 98 GLU A N 1
ATOM 758 C CA . GLU A 1 98 ? 4.516 -13.217 -19.657 1.00 91.81 98 GLU A CA 1
ATOM 759 C C . GLU A 1 98 ? 3.004 -12.930 -19.673 1.00 91.81 98 GLU A C 1
ATOM 761 O O . GLU A 1 98 ? 2.586 -11.795 -19.438 1.00 91.81 98 GLU A O 1
ATOM 766 N N . ASP A 1 99 ? 2.175 -13.962 -19.866 1.00 93.31 99 ASP A N 1
ATOM 767 C CA . ASP A 1 99 ? 0.715 -13.841 -19.798 1.00 93.31 99 ASP A CA 1
ATOM 768 C C . ASP A 1 99 ? 0.252 -13.460 -18.379 1.00 93.31 99 ASP A C 1
ATOM 770 O O . ASP A 1 99 ? -0.640 -12.627 -18.203 1.00 93.31 99 ASP A O 1
ATOM 774 N N . ASP A 1 100 ? 0.921 -13.980 -17.347 1.00 92.50 100 ASP A N 1
ATOM 775 C CA . ASP A 1 100 ? 0.637 -13.630 -15.952 1.00 92.50 100 ASP A CA 1
ATOM 776 C C . ASP A 1 100 ? 0.999 -12.173 -15.622 1.00 92.50 100 ASP A C 1
ATOM 778 O O . ASP A 1 100 ? 0.423 -11.582 -14.705 1.00 92.50 100 ASP A O 1
ATOM 782 N N . LEU A 1 101 ? 1.937 -11.557 -16.354 1.00 93.12 101 LEU A N 1
ATOM 783 C CA . LEU A 1 101 ? 2.284 -10.140 -16.188 1.00 93.12 101 LEU A CA 1
ATOM 784 C C . LEU A 1 101 ? 1.211 -9.205 -16.758 1.00 93.12 101 LEU A C 1
ATOM 786 O O . LEU A 1 101 ? 1.122 -8.049 -16.323 1.00 93.12 101 LEU A O 1
ATOM 790 N N . ILE A 1 102 ? 0.378 -9.695 -17.678 1.00 95.44 102 ILE A N 1
ATOM 791 C CA . ILE A 1 102 ? -0.691 -8.930 -18.329 1.00 95.44 102 ILE A CA 1
ATOM 792 C C . ILE A 1 102 ? -2.101 -9.291 -17.826 1.00 95.44 102 ILE A C 1
ATOM 794 O O . ILE A 1 102 ? -2.996 -8.454 -17.945 1.00 95.44 102 ILE A O 1
ATOM 798 N N . ASP A 1 103 ? -2.316 -10.467 -17.220 1.00 93.56 103 ASP A N 1
ATOM 799 C CA . ASP A 1 103 ? -3.607 -10.853 -16.625 1.00 93.56 103 ASP A CA 1
ATOM 800 C C . ASP A 1 103 ? -3.769 -10.288 -15.202 1.00 93.56 103 ASP A C 1
ATOM 802 O O . ASP A 1 103 ? -3.012 -10.592 -14.280 1.00 93.56 103 ASP A O 1
ATOM 806 N N . SER A 1 104 ? -4.803 -9.470 -14.994 1.00 88.88 104 SER A N 1
ATOM 807 C CA . SER A 1 104 ? -5.136 -8.899 -13.682 1.00 88.88 104 SER A CA 1
ATOM 808 C C . SER A 1 104 ? -5.734 -9.910 -12.701 1.00 88.88 104 SER A C 1
ATOM 810 O O . SER A 1 104 ? -5.898 -9.594 -11.524 1.00 88.88 104 SER A O 1
ATOM 812 N N . ARG A 1 105 ? -6.075 -11.117 -13.165 1.00 90.44 105 ARG A N 1
ATOM 813 C CA . ARG A 1 105 ? -6.622 -12.212 -12.350 1.00 90.44 105 ARG A CA 1
ATOM 814 C C . ARG A 1 105 ? -5.553 -13.184 -11.869 1.00 90.44 105 ARG A C 1
ATOM 816 O O . ARG A 1 105 ? -5.898 -14.163 -11.214 1.00 90.44 105 ARG A O 1
ATOM 823 N N . PHE A 1 106 ? -4.286 -12.957 -12.203 1.00 90.25 106 PHE A N 1
ATOM 824 C CA . PHE A 1 106 ? -3.195 -13.783 -11.710 1.00 90.25 106 PHE A CA 1
ATOM 825 C C . PHE A 1 106 ? -3.128 -13.739 -10.173 1.00 90.25 106 PHE A C 1
ATOM 827 O O . PHE A 1 106 ? -3.087 -12.664 -9.578 1.00 90.25 106 PHE A O 1
ATOM 834 N N . LEU A 1 107 ? -3.106 -14.914 -9.533 1.00 87.19 107 LEU A N 1
ATOM 835 C CA . LEU A 1 107 ? -3.086 -15.075 -8.068 1.00 87.19 107 LEU A CA 1
ATOM 836 C C . LEU A 1 107 ? -1.799 -15.742 -7.546 1.00 87.19 107 LEU A C 1
ATOM 838 O O . LEU A 1 107 ? -1.764 -16.197 -6.404 1.00 87.19 107 LEU A O 1
ATOM 842 N N . GLY A 1 108 ? -0.761 -15.864 -8.380 1.00 91.56 108 GLY A N 1
ATOM 843 C CA . GLY A 1 108 ? 0.529 -16.423 -7.970 1.00 91.56 108 GLY A CA 1
ATOM 844 C C . GLY A 1 108 ? 1.457 -15.385 -7.330 1.00 91.56 108 GLY A C 1
ATOM 845 O O . GLY A 1 108 ? 1.036 -14.301 -6.930 1.00 91.56 108 GLY A O 1
ATOM 846 N N . VAL A 1 109 ? 2.747 -15.719 -7.235 1.00 95.12 109 VAL A N 1
ATOM 847 C CA . VAL A 1 109 ? 3.760 -14.834 -6.635 1.00 95.12 109 VAL A CA 1
ATOM 848 C C . VAL A 1 109 ? 3.984 -13.618 -7.541 1.00 95.12 109 VAL A C 1
ATOM 850 O O . VAL A 1 109 ? 4.405 -13.797 -8.684 1.00 95.12 109 VAL A O 1
ATOM 853 N N . PRO A 1 110 ? 3.739 -12.383 -7.076 1.00 95.81 110 PRO A N 1
ATOM 854 C CA . PRO A 1 110 ? 3.843 -11.214 -7.936 1.00 95.81 110 PRO A CA 1
ATOM 855 C C . PRO A 1 110 ? 5.305 -10.841 -8.215 1.00 95.81 110 PRO A C 1
ATOM 857 O O . PRO A 1 110 ? 6.129 -10.750 -7.300 1.00 95.81 110 PRO A O 1
ATOM 860 N N . SER A 1 111 ? 5.615 -10.539 -9.479 1.00 95.81 111 SER A N 1
ATOM 861 C CA . SER A 1 111 ? 6.911 -9.962 -9.871 1.00 95.81 111 SER A CA 1
ATOM 862 C C . SER A 1 111 ? 7.133 -8.565 -9.290 1.00 95.81 111 SER A C 1
ATOM 864 O O . SER A 1 111 ? 8.274 -8.198 -9.036 1.00 95.81 111 SER A O 1
ATOM 866 N N . CYS A 1 112 ? 6.069 -7.789 -9.051 1.00 95.94 112 CYS A N 1
ATOM 867 C CA . CYS A 1 112 ? 6.141 -6.495 -8.373 1.00 95.94 112 CYS A CA 1
ATOM 868 C C . CYS A 1 112 ? 5.460 -6.556 -7.005 1.00 95.94 112 CYS A C 1
ATOM 870 O O . CYS A 1 112 ? 4.248 -6.744 -6.925 1.00 95.94 112 CYS A O 1
ATOM 872 N N . TYR A 1 113 ? 6.214 -6.360 -5.927 1.00 95.62 113 TYR A N 1
ATOM 873 C CA . TYR A 1 113 ? 5.717 -6.561 -4.567 1.00 95.62 113 TYR A CA 1
ATOM 874 C C . TYR A 1 113 ? 6.151 -5.455 -3.607 1.00 95.62 113 TYR A C 1
ATOM 876 O O . TYR A 1 113 ? 7.156 -4.769 -3.817 1.00 95.62 113 TYR A O 1
ATOM 884 N N . TYR A 1 114 ? 5.379 -5.274 -2.535 1.00 95.00 114 TYR A N 1
ATOM 885 C CA . TYR A 1 114 ? 5.740 -4.353 -1.457 1.00 95.00 114 TYR A CA 1
ATOM 886 C C . TYR A 1 114 ? 6.998 -4.826 -0.721 1.00 95.00 114 TYR A C 1
ATOM 888 O O . TYR A 1 114 ? 7.150 -6.011 -0.427 1.00 95.00 114 TYR A O 1
ATOM 896 N N . SER A 1 115 ? 7.894 -3.895 -0.388 1.00 93.56 115 SER A N 1
ATOM 897 C CA . SER A 1 115 ? 9.068 -4.209 0.430 1.00 93.56 115 SER A CA 1
ATOM 898 C C . SER A 1 115 ? 8.671 -4.527 1.875 1.00 93.56 115 SER A C 1
ATOM 900 O O . SER A 1 115 ? 7.641 -4.067 2.372 1.00 93.56 115 SER A O 1
ATOM 902 N N . SER A 1 116 ? 9.530 -5.251 2.598 1.00 91.50 116 SER A N 1
ATOM 903 C CA . SER A 1 116 ? 9.333 -5.538 4.031 1.00 91.50 116 SER A CA 1
ATOM 904 C C . SER A 1 116 ? 9.314 -4.280 4.909 1.00 91.50 116 SER A C 1
ATOM 906 O O . SER A 1 116 ? 8.799 -4.305 6.024 1.00 91.50 116 SER A O 1
ATOM 908 N N . LYS A 1 117 ? 9.864 -3.167 4.407 1.00 89.62 117 LYS A N 1
ATOM 909 C CA . LYS A 1 117 ? 9.898 -1.863 5.082 1.00 89.62 117 LYS A CA 1
ATOM 910 C C . LYS A 1 117 ? 8.818 -0.900 4.585 1.00 89.62 117 LYS A C 1
ATOM 912 O O . LYS A 1 117 ? 8.875 0.282 4.913 1.00 89.62 117 LYS A O 1
ATOM 917 N N . TYR A 1 118 ? 7.850 -1.356 3.790 1.00 90.19 118 TYR A N 1
ATOM 918 C CA . TYR A 1 118 ? 6.798 -0.478 3.287 1.00 90.19 118 TYR A CA 1
ATOM 919 C C . TYR A 1 118 ? 5.932 0.066 4.438 1.00 90.19 118 TYR A C 1
ATOM 921 O O . TYR A 1 118 ? 5.185 -0.671 5.080 1.00 90.19 118 TYR A O 1
ATOM 929 N N . VAL A 1 119 ? 5.994 1.381 4.674 1.00 90.12 119 VAL A N 1
ATOM 930 C CA . VAL A 1 119 ? 5.180 2.075 5.687 1.00 90.12 119 VAL A CA 1
ATOM 931 C C . VAL A 1 119 ? 4.117 2.926 4.999 1.00 90.12 119 VAL A C 1
ATOM 933 O O . VAL A 1 119 ? 4.355 4.076 4.639 1.00 90.12 119 VAL A O 1
ATOM 936 N N . GLY A 1 120 ? 2.915 2.370 4.824 1.00 91.56 12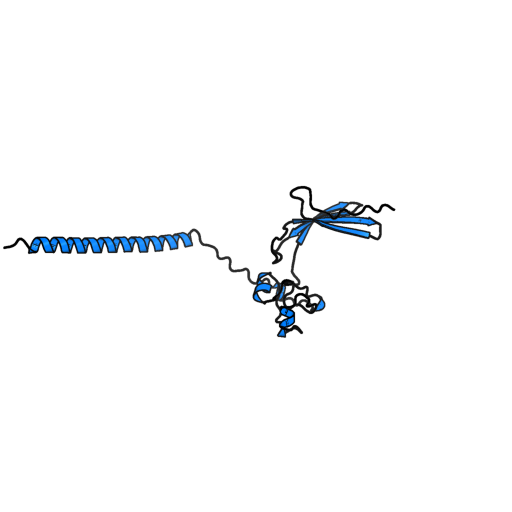0 GLY A N 1
ATOM 937 C CA . GLY A 1 120 ? 1.794 3.073 4.193 1.00 91.56 120 GLY A CA 1
ATOM 938 C C . GLY A 1 120 ? 1.295 4.266 5.020 1.00 91.56 120 GLY A C 1
ATOM 939 O O . GLY A 1 120 ? 1.555 5.425 4.689 1.00 91.56 120 GLY A O 1
ATOM 940 N N . TYR A 1 121 ? 0.559 3.985 6.098 1.00 95.12 121 TYR A N 1
ATOM 941 C CA . TYR A 1 121 ? 0.102 4.991 7.060 1.00 95.12 121 TYR A CA 1
ATOM 942 C C . TYR A 1 121 ? 0.735 4.755 8.425 1.00 95.12 121 TYR A C 1
ATOM 944 O O . TYR A 1 121 ? 0.810 3.622 8.887 1.00 95.12 121 TYR A O 1
ATOM 952 N N . GLU A 1 122 ? 1.086 5.840 9.106 1.00 95.38 122 GLU A N 1
ATOM 953 C CA . GLU A 1 122 ? 1.421 5.811 10.525 1.00 95.38 122 GLU A CA 1
ATOM 954 C C . GLU A 1 122 ? 0.233 6.235 11.380 1.00 95.38 122 GLU A C 1
ATOM 956 O O . GLU A 1 122 ? -0.547 7.123 11.013 1.00 95.38 122 GLU A O 1
ATOM 961 N N . ILE A 1 123 ? 0.137 5.612 12.551 1.00 95.44 123 ILE A N 1
ATOM 962 C CA . ILE A 1 123 ? -0.842 5.946 13.576 1.00 95.44 123 ILE A CA 1
ATOM 963 C C . ILE A 1 123 ? -0.361 7.204 14.309 1.00 95.44 123 ILE A C 1
ATOM 965 O O . ILE A 1 123 ? 0.751 7.258 14.822 1.00 95.44 123 ILE A O 1
ATOM 969 N N . GLY A 1 124 ? -1.198 8.236 14.317 1.00 92.75 124 GLY A N 1
ATOM 970 C CA . GLY A 1 124 ? -1.021 9.455 15.100 1.00 92.75 124 GLY A CA 1
ATOM 971 C C . GLY A 1 124 ? -1.753 9.368 16.438 1.00 92.75 124 GLY A C 1
ATOM 972 O O . GLY A 1 124 ? -1.849 8.303 17.032 1.00 92.75 124 GLY A O 1
ATOM 973 N N . ASN A 1 125 ? -2.301 10.494 16.902 1.00 90.19 125 ASN A N 1
ATOM 974 C CA . ASN A 1 125 ? -3.001 10.571 18.187 1.00 90.19 125 ASN A CA 1
ATOM 975 C C . ASN A 1 125 ? -4.087 9.495 18.310 1.00 90.19 125 ASN A C 1
ATOM 977 O O . ASN A 1 125 ? -4.958 9.406 17.439 1.00 90.19 125 ASN A O 1
ATOM 981 N N . ILE A 1 126 ? -4.032 8.740 19.408 1.00 95.62 126 ILE A N 1
ATOM 982 C CA . ILE A 1 126 ? -4.986 7.696 19.781 1.00 95.62 126 ILE A CA 1
ATOM 983 C C . ILE A 1 126 ? -5.803 8.200 20.972 1.00 95.62 126 ILE A C 1
ATOM 985 O O . ILE A 1 126 ? -5.258 8.783 21.908 1.00 95.62 126 ILE A O 1
ATOM 989 N N . SER A 1 127 ? -7.107 7.967 20.939 1.00 95.31 127 SER A N 1
ATOM 990 C CA . SER A 1 127 ? -8.027 8.166 22.051 1.00 95.31 127 SER A CA 1
ATOM 991 C C . SER A 1 127 ? -8.804 6.873 22.249 1.00 95.31 127 SER A C 1
ATOM 993 O O . SER A 1 127 ? -9.458 6.402 21.320 1.00 95.31 127 SER A O 1
ATOM 995 N N . SER A 1 128 ? -8.705 6.297 23.442 1.00 96.00 128 SER A N 1
ATOM 996 C CA . SER A 1 128 ? -9.403 5.064 23.805 1.00 96.00 128 SER A CA 1
ATOM 997 C C . SER A 1 128 ? -10.467 5.365 24.852 1.00 96.00 128 SER A C 1
ATOM 999 O O . SER A 1 128 ? -10.222 6.131 25.786 1.00 96.00 128 SER A O 1
ATOM 1001 N N . THR A 1 129 ? -11.634 4.756 24.698 1.00 93.81 129 THR A N 1
ATOM 1002 C CA . THR A 1 129 ? -12.754 4.805 25.644 1.00 93.81 129 THR A CA 1
ATOM 1003 C C . THR A 1 129 ? -13.206 3.380 25.970 1.00 93.81 129 THR A C 1
ATOM 1005 O O . THR A 1 129 ? -12.658 2.414 25.439 1.00 93.81 129 THR A O 1
ATOM 1008 N N . THR A 1 130 ? -14.201 3.229 26.845 1.00 93.69 130 THR A N 1
ATOM 1009 C CA . THR A 1 130 ? -14.824 1.922 27.123 1.00 93.69 130 THR A CA 1
ATOM 1010 C C . THR A 1 130 ? -15.480 1.311 25.888 1.00 93.69 130 THR A C 1
ATOM 1012 O O . THR A 1 130 ? -15.541 0.094 25.774 1.00 93.69 130 THR A O 1
ATOM 1015 N N . ASP A 1 131 ? -15.917 2.152 24.951 1.00 92.44 131 ASP A N 1
ATOM 1016 C CA . ASP A 1 131 ? -16.766 1.746 23.829 1.00 92.44 131 ASP A CA 1
ATOM 1017 C C . ASP A 1 131 ? -15.980 1.649 22.506 1.00 92.44 131 ASP A C 1
ATOM 1019 O O . ASP A 1 131 ? -16.533 1.280 21.465 1.00 92.44 131 ASP A O 1
ATOM 1023 N N . GLY A 1 132 ? -14.686 1.997 22.509 1.00 96.12 132 GLY A N 1
ATOM 1024 C CA . GLY A 1 132 ? -13.877 1.938 21.299 1.00 96.12 132 GLY A CA 1
ATOM 1025 C C . GLY A 1 132 ? -12.546 2.686 21.318 1.00 96.12 132 GLY A C 1
ATOM 1026 O O . GLY A 1 132 ? -12.038 3.133 22.346 1.00 96.12 132 GLY A O 1
ATOM 1027 N N . ILE A 1 133 ? -11.972 2.817 20.122 1.00 97.12 133 ILE A N 1
ATOM 1028 C CA . ILE A 1 133 ? -10.694 3.480 19.854 1.00 97.12 133 ILE A CA 1
ATOM 1029 C C . ILE A 1 133 ? -10.861 4.412 18.656 1.00 97.12 133 ILE A C 1
ATOM 1031 O O . ILE A 1 133 ? -11.344 4.013 17.598 1.00 97.12 133 ILE A O 1
ATOM 1035 N N . ALA A 1 134 ? -10.395 5.647 18.787 1.00 96.38 134 ALA A N 1
ATOM 1036 C CA . ALA A 1 134 ? -10.280 6.595 17.692 1.00 96.38 134 ALA A CA 1
ATOM 1037 C C . ALA A 1 134 ? -8.812 6.959 17.470 1.00 96.38 134 ALA A C 1
ATOM 1039 O O . ALA A 1 134 ? -8.095 7.281 18.415 1.00 96.38 134 ALA A O 1
ATOM 1040 N N . ALA A 1 135 ? -8.362 6.956 16.217 1.00 96.56 135 ALA A N 1
ATOM 1041 C CA . ALA A 1 135 ? -7.024 7.413 15.869 1.00 96.56 135 ALA A CA 1
ATOM 1042 C C . ALA A 1 135 ? -6.998 8.174 14.543 1.00 96.56 135 ALA A C 1
ATOM 1044 O O . ALA A 1 135 ? -7.869 8.022 13.687 1.00 96.56 135 ALA A O 1
ATOM 1045 N N . THR A 1 136 ? -5.975 9.003 14.347 1.00 95.81 136 THR A N 1
ATOM 1046 C CA . THR A 1 136 ? -5.695 9.608 13.036 1.00 95.81 136 THR A CA 1
ATOM 1047 C C . THR A 1 136 ? -4.579 8.836 12.355 1.00 95.81 136 THR A C 1
ATOM 1049 O O . THR A 1 136 ? -3.511 8.701 12.933 1.00 95.81 136 THR A O 1
ATOM 1052 N N . LEU A 1 137 ? -4.779 8.389 11.119 1.00 96.19 137 LEU A N 1
ATOM 1053 C CA . LEU A 1 137 ? -3.732 7.771 10.310 1.00 96.19 137 LEU A CA 1
ATOM 1054 C C . LEU A 1 137 ? -3.201 8.791 9.302 1.00 96.19 137 LEU A C 1
ATOM 1056 O O . LEU A 1 137 ? -3.985 9.461 8.622 1.00 96.19 137 LEU A O 1
ATOM 1060 N N . SER A 1 138 ? -1.878 8.909 9.190 1.00 95.44 138 SER A N 1
ATOM 1061 C CA . SER A 1 138 ? -1.219 9.819 8.245 1.00 95.44 138 SER A CA 1
ATOM 1062 C C . SER A 1 138 ? -0.279 9.059 7.318 1.00 95.44 138 SER A C 1
ATOM 1064 O O . SER A 1 138 ? 0.614 8.354 7.782 1.00 95.44 138 SER A O 1
ATOM 1066 N N . ARG A 1 139 ? -0.468 9.219 6.008 1.00 94.25 139 ARG A N 1
ATOM 1067 C CA . ARG A 1 139 ? 0.363 8.574 4.988 1.00 94.25 139 ARG A CA 1
ATOM 1068 C C . ARG A 1 139 ? 1.767 9.182 4.989 1.00 94.25 139 ARG A C 1
ATOM 1070 O O . ARG A 1 139 ? 1.893 10.402 5.005 1.00 94.25 139 ARG A O 1
ATOM 1077 N N . LYS A 1 140 ? 2.824 8.369 4.989 1.00 90.31 140 LYS A N 1
ATOM 1078 C CA . LYS A 1 140 ? 4.210 8.886 5.025 1.00 90.31 140 LYS A CA 1
ATOM 1079 C C . LYS A 1 140 ? 4.878 8.922 3.671 1.00 90.31 140 LYS A C 1
ATOM 1081 O O . LYS A 1 140 ? 5.555 9.894 3.353 1.00 90.31 140 LYS A O 1
ATOM 1086 N N . ILE A 1 141 ? 4.627 7.892 2.880 1.00 88.44 141 ILE A N 1
ATOM 1087 C CA . ILE A 1 141 ? 5.116 7.772 1.515 1.00 88.44 141 ILE A CA 1
ATOM 1088 C C . ILE A 1 141 ? 3.927 7.720 0.551 1.00 88.44 141 ILE A C 1
ATOM 1090 O O . ILE A 1 141 ? 2.869 7.188 0.916 1.00 88.44 141 ILE A O 1
ATOM 1094 N N . PRO A 1 142 ? 4.064 8.267 -0.669 1.00 89.38 142 PRO A N 1
ATOM 1095 C CA . PRO A 1 142 ? 3.082 8.053 -1.725 1.00 89.38 142 PRO A CA 1
ATOM 1096 C C . PRO A 1 142 ? 2.821 6.556 -1.919 1.00 89.38 142 PRO A C 1
ATOM 1098 O O . PRO A 1 142 ? 3.739 5.746 -1.834 1.00 89.38 142 PRO A O 1
ATOM 1101 N N . SER A 1 143 ? 1.575 6.171 -2.186 1.00 89.56 143 SER A N 1
ATOM 1102 C CA . SER A 1 143 ? 1.228 4.764 -2.415 1.00 89.56 143 SER A CA 1
ATOM 1103 C C . SER A 1 143 ? 1.652 4.239 -3.785 1.00 89.56 143 SER A C 1
ATOM 1105 O O . SER A 1 143 ? 1.564 3.039 -4.020 1.00 89.56 143 SER A O 1
ATOM 1107 N N . GLY A 1 144 ? 2.038 5.131 -4.699 1.00 86.25 144 GLY A N 1
ATOM 1108 C CA . GLY A 1 144 ? 2.208 4.809 -6.113 1.00 86.25 144 GLY A CA 1
ATOM 1109 C C . GLY A 1 144 ? 0.895 4.817 -6.905 1.00 86.25 144 GLY A C 1
ATOM 1110 O O . GLY A 1 144 ? 0.925 4.557 -8.102 1.00 86.25 144 GLY A O 1
ATOM 1111 N N . PHE A 1 145 ? -0.243 5.150 -6.280 1.00 88.31 145 PHE A N 1
ATOM 1112 C CA . PHE A 1 145 ? -1.552 5.261 -6.933 1.00 88.31 145 PHE A CA 1
ATOM 1113 C C . PHE A 1 145 ? -2.054 6.713 -6.984 1.00 88.31 145 PHE A C 1
ATOM 1115 O O . PHE A 1 145 ? -1.699 7.543 -6.140 1.00 88.31 145 PHE A O 1
ATOM 1122 N N . PRO A 1 146 ? -2.905 7.063 -7.966 1.00 89.38 146 PRO A N 1
ATOM 1123 C CA . PRO A 1 146 ? -3.448 8.409 -8.066 1.00 89.38 146 PRO A CA 1
ATOM 1124 C C . PRO A 1 146 ? -4.412 8.720 -6.914 1.00 89.38 146 PRO A C 1
ATOM 1126 O O . PRO A 1 146 ? -5.201 7.878 -6.490 1.00 89.38 146 PRO A O 1
ATOM 1129 N N . ARG A 1 147 ? -4.443 9.994 -6.502 1.00 90.75 147 ARG A N 1
ATOM 1130 C CA . ARG A 1 147 ? -5.388 10.543 -5.506 1.00 90.75 147 ARG A CA 1
ATOM 1131 C C . ARG A 1 147 ? -5.269 9.910 -4.116 1.00 90.75 147 ARG A C 1
ATOM 1133 O O . ARG A 1 147 ? -6.279 9.629 -3.469 1.00 90.75 147 ARG A O 1
ATOM 1140 N N . ASP A 1 148 ? -4.038 9.764 -3.639 1.00 91.25 148 ASP A N 1
ATOM 1141 C CA . ASP A 1 148 ? -3.781 9.418 -2.245 1.00 91.25 148 ASP A CA 1
ATOM 1142 C C . ASP A 1 148 ? -4.514 10.344 -1.266 1.00 91.25 148 ASP A C 1
ATOM 1144 O O . ASP A 1 148 ? -4.585 11.565 -1.435 1.00 91.25 148 ASP A O 1
ATOM 1148 N N . ILE A 1 149 ? -5.043 9.750 -0.198 1.00 93.19 149 ILE A N 1
ATOM 1149 C CA . ILE A 1 149 ? -5.657 10.487 0.902 1.00 93.19 149 ILE A CA 1
ATOM 1150 C C . ILE A 1 149 ? -4.615 10.625 2.008 1.00 93.19 149 ILE A C 1
ATOM 1152 O O . ILE A 1 149 ? -4.307 9.673 2.707 1.00 93.19 149 ILE A O 1
ATOM 1156 N N . GLN A 1 150 ? -4.080 11.827 2.198 1.00 92.88 150 GLN A N 1
ATOM 1157 C CA . GLN A 1 150 ? -2.970 12.040 3.132 1.00 92.88 150 GLN A CA 1
ATOM 1158 C C . GLN A 1 150 ? -3.310 11.702 4.595 1.00 92.88 150 GLN A C 1
ATOM 1160 O O . GLN A 1 150 ? -2.441 11.295 5.366 1.00 92.88 150 GLN A O 1
ATOM 1165 N N . ARG A 1 151 ? -4.572 11.897 4.991 1.00 93.62 151 ARG A N 1
ATOM 1166 C CA . ARG A 1 151 ? -5.042 11.716 6.365 1.00 93.62 151 ARG A CA 1
ATOM 1167 C C . ARG A 1 151 ? -6.426 11.084 6.393 1.00 93.62 151 ARG A C 1
ATOM 1169 O O . ARG A 1 151 ? -7.362 11.599 5.775 1.00 93.62 151 ARG A O 1
ATOM 1176 N N . VAL A 1 152 ? -6.565 10.022 7.173 1.00 95.06 152 VAL A N 1
ATOM 1177 C CA . VAL A 1 152 ? -7.837 9.344 7.446 1.00 95.06 152 VAL A CA 1
ATOM 1178 C C . VAL A 1 152 ? -8.026 9.185 8.954 1.00 95.06 152 VAL A C 1
ATOM 1180 O O . VAL A 1 152 ? -7.065 9.237 9.715 1.00 95.06 152 VAL A O 1
ATOM 1183 N N . ASN A 1 153 ? -9.268 9.026 9.394 1.00 94.56 153 ASN A N 1
ATOM 1184 C CA . ASN A 1 153 ? -9.600 8.677 10.768 1.00 94.56 153 ASN A CA 1
ATOM 1185 C C . ASN A 1 153 ? -9.900 7.185 10.832 1.00 94.56 153 ASN A C 1
ATOM 1187 O O . ASN A 1 153 ? -10.687 6.684 10.026 1.00 94.56 153 ASN A O 1
ATOM 1191 N N . LEU A 1 154 ? -9.295 6.525 11.807 1.00 96.00 154 LEU A N 1
ATOM 1192 C CA . LEU A 1 154 ? -9.619 5.185 12.251 1.00 96.00 154 LEU A CA 1
ATOM 1193 C C . LEU A 1 154 ? -10.608 5.290 13.414 1.00 96.00 154 LEU A C 1
ATOM 1195 O O . LEU A 1 154 ? -10.378 6.042 14.359 1.00 96.00 154 LEU A O 1
ATOM 1199 N N . GLU A 1 155 ? -11.690 4.531 13.336 1.00 96.31 155 GLU A N 1
ATOM 1200 C CA . GLU A 1 155 ? -12.673 4.354 14.399 1.00 96.31 155 GLU A CA 1
ATOM 1201 C C . GLU A 1 155 ? -12.883 2.850 14.586 1.00 96.31 155 GLU A C 1
ATOM 1203 O O . GLU A 1 155 ? -13.267 2.152 13.648 1.00 96.31 155 GLU A O 1
ATOM 1208 N N . VAL A 1 156 ? -12.607 2.353 15.783 1.00 97.19 156 VAL A N 1
ATOM 1209 C CA . VAL A 1 156 ? -12.885 0.985 16.213 1.00 97.19 156 VAL A CA 1
ATOM 1210 C C . VAL A 1 156 ? -13.985 1.074 17.254 1.00 97.19 156 VAL A C 1
ATOM 1212 O O . VAL A 1 156 ? -13.806 1.748 18.260 1.00 97.19 156 VAL A O 1
ATOM 1215 N N . VAL A 1 157 ? -15.115 0.424 17.010 1.00 97.12 157 VAL A N 1
ATOM 1216 C CA . VAL A 1 157 ? -16.251 0.376 17.938 1.00 97.12 157 VAL A CA 1
ATOM 1217 C C . VAL A 1 157 ? -16.373 -1.041 18.467 1.00 97.12 157 VAL A C 1
ATOM 1219 O O . VAL A 1 157 ? -16.434 -1.976 17.664 1.00 97.12 157 VAL A O 1
ATOM 1222 N N . PHE A 1 158 ? -16.421 -1.199 19.786 1.00 96.88 158 PHE A N 1
ATOM 1223 C CA . PHE A 1 158 ? -16.720 -2.479 20.421 1.00 96.88 158 PHE A CA 1
ATOM 1224 C C . PHE A 1 158 ? -18.239 -2.649 20.424 1.00 96.88 158 PHE A C 1
ATOM 1226 O O . PHE A 1 158 ? -18.954 -1.862 21.038 1.00 96.88 158 PHE A O 1
ATOM 1233 N N . ILE A 1 159 ? -18.741 -3.593 19.625 1.00 96.19 159 ILE A N 1
ATOM 1234 C CA . ILE A 1 159 ? -20.184 -3.826 19.490 1.00 96.19 159 ILE A CA 1
ATOM 1235 C C . ILE A 1 159 ? -20.669 -4.674 20.668 1.00 96.19 159 ILE A C 1
ATOM 1237 O O . ILE A 1 159 ? -21.688 -4.354 21.272 1.00 96.19 159 ILE A O 1
ATOM 1241 N N . ASP A 1 160 ? -19.924 -5.733 20.975 1.00 94.62 160 ASP A N 1
ATOM 1242 C CA . ASP A 1 160 ? -20.139 -6.660 22.083 1.00 94.62 160 ASP A CA 1
ATOM 1243 C C . ASP A 1 160 ? -18.808 -7.362 22.426 1.00 94.62 160 ASP A C 1
ATOM 1245 O O . ASP A 1 160 ? -17.763 -7.042 21.853 1.00 94.62 160 ASP A O 1
ATOM 1249 N N . ASP A 1 161 ? -18.844 -8.327 23.346 1.00 93.62 161 ASP A N 1
ATOM 1250 C CA . ASP A 1 161 ? -17.657 -9.045 23.833 1.00 93.62 161 ASP A CA 1
ATOM 1251 C C . ASP A 1 161 ? -16.971 -9.929 22.770 1.00 93.62 161 ASP A C 1
ATOM 1253 O O . ASP A 1 161 ? -15.848 -10.389 22.980 1.00 93.62 161 ASP A O 1
ATOM 1257 N N . ALA A 1 162 ? -17.619 -10.178 21.627 1.00 96.19 162 ALA A N 1
ATOM 1258 C CA . ALA A 1 162 ? -17.103 -11.015 20.542 1.00 96.19 162 ALA A CA 1
ATOM 1259 C C . ALA A 1 162 ? -16.907 -10.251 19.220 1.00 96.19 162 ALA A C 1
ATOM 1261 O O . ALA A 1 162 ? -16.287 -10.775 18.291 1.00 96.19 162 ALA A O 1
ATOM 1262 N N . SER A 1 163 ? -17.419 -9.023 19.122 1.00 96.06 163 SER A N 1
ATOM 1263 C CA . SER A 1 163 ? -17.545 -8.301 17.861 1.00 96.06 163 SER A CA 1
ATOM 1264 C C . SER A 1 163 ? -17.065 -6.864 17.979 1.00 96.06 163 SER A C 1
ATOM 1266 O O . SER A 1 163 ? -17.508 -6.079 18.817 1.00 96.06 163 SER A O 1
ATOM 1268 N N . LEU A 1 164 ? -16.224 -6.467 17.029 1.00 97.38 164 LEU A N 1
ATOM 1269 C CA . LEU A 1 164 ? -15.829 -5.078 16.839 1.00 97.38 164 LEU A CA 1
ATOM 1270 C C . LEU A 1 164 ? -16.043 -4.647 15.392 1.00 97.38 164 LEU A C 1
ATOM 1272 O O . LEU A 1 164 ? -16.070 -5.459 14.465 1.00 97.38 164 LEU A O 1
ATOM 1276 N N . ARG A 1 165 ? -16.186 -3.340 15.186 1.00 96.81 165 ARG A N 1
ATOM 1277 C CA . ARG A 1 165 ? -16.301 -2.731 13.861 1.00 96.81 165 ARG A CA 1
ATOM 1278 C C . ARG A 1 165 ? -15.203 -1.709 13.661 1.00 96.81 165 ARG A C 1
ATOM 1280 O O . ARG A 1 165 ? -15.140 -0.719 14.379 1.00 96.81 165 ARG A O 1
ATOM 1287 N N . ILE A 1 166 ? -14.406 -1.916 12.620 1.00 97.00 166 ILE A N 1
ATOM 1288 C CA . ILE A 1 166 ? -13.345 -1.000 12.207 1.00 97.00 166 ILE A CA 1
ATOM 1289 C C . ILE A 1 166 ? -13.839 -0.171 11.023 1.00 97.00 166 ILE A C 1
ATOM 1291 O O . ILE A 1 166 ? -14.330 -0.714 10.032 1.00 97.00 166 ILE A O 1
ATOM 1295 N N . LYS A 1 167 ? -13.705 1.151 11.107 1.00 95.56 167 LYS A N 1
ATOM 1296 C CA . LYS A 1 167 ? -14.006 2.089 10.025 1.00 95.56 167 LYS A CA 1
ATOM 1297 C C . LYS A 1 167 ? -12.809 2.988 9.775 1.00 95.56 167 LYS A C 1
ATOM 1299 O O . LYS A 1 167 ? -12.291 3.618 10.692 1.00 95.56 167 LYS A O 1
ATOM 1304 N N . VAL A 1 168 ? -12.422 3.107 8.510 1.00 95.56 168 VAL A N 1
ATOM 1305 C CA . VAL A 1 168 ? -11.413 4.067 8.058 1.00 95.56 168 VAL A CA 1
ATOM 1306 C C . VAL A 1 168 ? -12.091 5.054 7.126 1.00 95.56 168 VAL A C 1
ATOM 1308 O O . VAL A 1 168 ? -12.631 4.674 6.089 1.00 95.56 168 VAL A O 1
ATOM 1311 N N . ARG A 1 169 ? -12.104 6.333 7.500 1.00 91.69 169 ARG A N 1
ATOM 1312 C CA . ARG A 1 169 ? -12.802 7.376 6.739 1.00 91.69 169 ARG A CA 1
ATOM 1313 C C . ARG A 1 169 ? -11.902 8.573 6.496 1.00 91.69 169 ARG A C 1
ATOM 1315 O O . ARG A 1 169 ? -11.164 9.002 7.378 1.00 91.69 169 ARG A O 1
ATOM 1322 N N . ARG A 1 170 ? -12.015 9.194 5.323 1.00 90.06 170 ARG A N 1
ATOM 1323 C CA . ARG A 1 170 ? -11.461 10.539 5.110 1.00 90.06 170 ARG A CA 1
ATOM 1324 C C . ARG A 1 170 ? -12.143 11.509 6.083 1.00 90.06 170 ARG A C 1
ATOM 1326 O O . ARG A 1 170 ? -13.358 11.430 6.256 1.00 90.06 170 ARG A O 1
ATOM 1333 N N . LYS A 1 171 ? -11.393 12.440 6.689 1.00 70.69 171 LYS A N 1
ATOM 1334 C CA . LYS A 1 171 ? -12.000 13.577 7.412 1.00 70.69 171 LYS A CA 1
ATOM 1335 C C . LYS A 1 171 ? -12.976 14.278 6.448 1.00 70.69 171 LYS A C 1
ATOM 1337 O O . LYS A 1 171 ? -12.531 14.688 5.372 1.00 70.69 171 LYS A O 1
ATOM 1342 N N . PRO A 1 172 ? -14.275 14.393 6.770 1.00 62.31 172 PRO A N 1
ATOM 1343 C CA . PRO A 1 172 ? -15.201 15.098 5.897 1.00 62.31 172 PRO A CA 1
ATOM 1344 C C . PRO A 1 172 ? -14.763 16.563 5.804 1.00 62.31 172 PRO A C 1
ATOM 1346 O O . PRO A 1 172 ? -14.618 17.232 6.822 1.00 62.31 172 PRO A O 1
ATOM 1349 N N . GLN A 1 173 ? -14.507 17.040 4.584 1.00 55.66 173 GLN A N 1
ATOM 1350 C CA . GLN A 1 173 ? -14.283 18.466 4.313 1.00 55.66 173 GLN A CA 1
ATOM 1351 C C . GLN A 1 173 ? -15.619 19.227 4.285 1.00 55.66 173 GLN A C 1
ATOM 1353 O O . GLN A 1 173 ? -15.654 20.413 4.577 1.00 55.66 173 GLN A O 1
ATOM 1358 N N . PHE A 1 174 ? -16.711 18.512 4.004 1.00 54.22 174 PHE A N 1
ATOM 1359 C CA . PHE A 1 174 ? -18.104 18.911 4.165 1.00 54.22 174 PHE A CA 1
ATOM 1360 C C . PHE A 1 174 ? -18.899 17.643 4.517 1.00 54.22 174 PHE A C 1
ATOM 1362 O O . PHE A 1 174 ? -18.606 16.562 3.993 1.00 54.22 174 PHE A O 1
ATOM 1369 N N . SER A 1 175 ? -19.845 17.736 5.452 1.00 52.94 175 SER A N 1
ATOM 1370 C CA . SER A 1 175 ? -20.665 16.607 5.893 1.00 52.94 175 SER A CA 1
ATOM 1371 C C . SER A 1 175 ? -21.618 16.173 4.782 1.00 52.94 175 SER A C 1
ATOM 1373 O O . SER A 1 175 ? -22.633 16.820 4.563 1.00 52.94 175 SER A O 1
ATOM 1375 N N . MET A 1 176 ? -21.269 15.105 4.073 1.00 48.47 176 MET A N 1
ATOM 1376 C CA . MET A 1 176 ? -22.163 14.071 3.536 1.00 48.47 176 MET A CA 1
ATOM 1377 C C . MET A 1 176 ? -21.359 13.266 2.521 1.00 48.47 176 MET A C 1
ATOM 1379 O O . MET A 1 176 ? -21.020 13.731 1.435 1.00 48.47 176 MET A O 1
ATOM 1383 N N . ARG A 1 177 ? -21.040 12.029 2.887 1.00 58.53 177 ARG A N 1
ATOM 1384 C CA . ARG A 1 177 ? -20.699 10.994 1.919 1.00 58.53 177 ARG A CA 1
ATOM 1385 C C . ARG A 1 177 ? -21.680 9.856 2.134 1.00 58.53 177 ARG A C 1
ATOM 1387 O O . ARG A 1 177 ? -22.056 9.593 3.271 1.00 58.53 177 ARG A O 1
ATOM 1394 N N . TRP A 1 178 ? -22.108 9.259 1.028 1.00 47.03 178 TRP A N 1
ATOM 1395 C CA . TRP A 1 178 ? -23.045 8.147 0.956 1.00 47.03 178 TRP A CA 1
ATOM 1396 C C . TRP A 1 178 ? -22.489 6.932 1.705 1.00 47.03 178 TRP A C 1
ATOM 1398 O O . TRP A 1 178 ? -21.844 6.070 1.114 1.00 47.03 178 TRP A O 1
ATOM 1408 N N . ASP A 1 179 ? -22.701 6.888 3.017 1.00 55.31 179 ASP A N 1
ATOM 1409 C CA . ASP A 1 179 ? -22.733 5.624 3.734 1.00 55.31 179 ASP A CA 1
ATOM 1410 C C . ASP A 1 179 ? -23.987 4.907 3.210 1.00 55.31 179 ASP A C 1
ATOM 1412 O O . ASP A 1 179 ? -25.078 5.484 3.183 1.00 55.31 179 ASP A O 1
ATOM 1416 N N . THR A 1 180 ? -23.836 3.674 2.723 1.00 54.91 180 THR A N 1
ATOM 1417 C CA . THR A 1 180 ? -24.979 2.794 2.461 1.00 54.91 180 THR A CA 1
ATOM 1418 C C . THR A 1 180 ? -25.813 2.780 3.732 1.00 54.91 180 THR A C 1
ATOM 1420 O O . THR A 1 180 ? -25.301 2.360 4.772 1.00 54.91 180 THR A O 1
ATOM 1423 N N . PHE A 1 181 ? -27.041 3.304 3.671 1.00 43.22 181 PHE A N 1
ATOM 1424 C CA . PHE A 1 181 ? -27.965 3.311 4.798 1.00 43.22 181 PHE A CA 1
ATOM 1425 C C . PHE A 1 181 ? -28.051 1.886 5.337 1.00 43.22 181 PHE A C 1
ATOM 1427 O O . PHE A 1 181 ? -28.636 1.005 4.710 1.00 43.22 181 PHE A O 1
ATOM 1434 N N . GLY A 1 182 ? -27.395 1.657 6.475 1.00 40.81 182 GLY A N 1
ATOM 1435 C CA . GLY A 1 182 ? -27.539 0.426 7.220 1.00 40.81 182 GLY A CA 1
ATOM 1436 C C . GLY A 1 182 ? -29.008 0.316 7.575 1.00 40.81 182 GLY A C 1
ATOM 1437 O O . GLY A 1 182 ? -29.536 1.167 8.292 1.00 40.81 182 GLY A O 1
ATOM 1438 N N . LEU A 1 183 ? -29.671 -0.697 7.023 1.00 39.41 183 LEU A N 1
ATOM 1439 C CA . LEU A 1 183 ? -30.968 -1.129 7.501 1.00 39.41 183 LEU A CA 1
ATOM 1440 C C . LEU A 1 183 ? -30.794 -1.418 8.992 1.00 39.41 183 LEU A C 1
ATOM 1442 O O . LEU A 1 183 ? -30.121 -2.372 9.378 1.00 39.41 183 LEU A O 1
ATOM 1446 N N . ASN A 1 184 ? -31.344 -0.532 9.819 1.00 35.78 184 ASN A N 1
ATOM 1447 C CA . ASN A 1 184 ? -31.542 -0.777 11.235 1.00 35.78 184 ASN A CA 1
ATOM 1448 C C . ASN A 1 184 ? -32.535 -1.933 11.351 1.00 35.78 184 ASN A C 1
ATOM 1450 O O . ASN A 1 184 ? -33.738 -1.715 11.469 1.00 35.78 184 ASN A O 1
ATOM 1454 N N . ILE A 1 185 ? -32.032 -3.160 11.299 1.00 43.59 185 ILE A N 1
ATOM 1455 C CA . ILE A 1 185 ? -32.743 -4.300 11.854 1.00 43.59 185 ILE A CA 1
ATOM 1456 C C . ILE A 1 185 ? -32.457 -4.228 13.350 1.00 43.59 185 ILE A C 1
ATOM 1458 O O . ILE A 1 185 ? -31.411 -4.671 13.823 1.00 43.59 185 ILE A O 1
ATOM 1462 N N . LYS A 1 186 ? -33.349 -3.552 14.077 1.00 34.41 186 LYS A N 1
ATOM 1463 C CA . LYS A 1 186 ? -33.492 -3.817 15.507 1.00 34.41 186 LYS A CA 1
ATOM 1464 C C . LYS A 1 186 ? -34.159 -5.196 15.657 1.00 34.41 186 LYS A C 1
ATOM 1466 O O . LYS A 1 186 ? -34.999 -5.510 14.810 1.00 34.41 186 LYS A O 1
ATOM 1471 N N . PRO A 1 187 ? -33.759 -5.996 16.659 1.00 46.72 187 PRO A N 1
ATOM 1472 C CA . PRO A 1 187 ? -34.416 -7.260 16.978 1.00 46.72 187 PRO A CA 1
ATOM 1473 C C . PRO A 1 187 ? -35.876 -7.056 17.397 1.00 46.72 187 PRO A C 1
ATOM 1475 O O . PRO A 1 187 ? -36.199 -5.955 17.908 1.00 46.72 187 PRO A O 1
#

Sequence (187 aa):
MDGGKYAFLTEEKRRSNCKRKTLYALAVIVVGSAVGTILFFAIHGTSFKKPDKPDDSCSIEVPYNEKFDCHPDRPVSEKECLKRGCCYKPASDLTVTEDDLIDSRFLGVPSCYYSSKYVGYEIGNISSTTDGIAATLSRKIPSGFPRDIQRVNLEVVFIDDASLRIKVRRKPQFSMRWDTFGLNIKP

Radius of gyration: 33.98 Å; chains: 1; bounding box: 73×84×90 Å

Secondary structure (DSSP, 8-state):
--HHHHHHHHHHHHHHHHHHHHHHHHHHHHHHHHHHHHHHHHHS-----------GGGGSPPPGGG--BS--SSSP-HHHHHHTT-EE--GGGTT--HHHHH-TT--S--SEE--TT---EEEEEEEEETTEEEEEEEE-S--SSTT--SEEEEEEEEEETTEEEEEEEEPPSSS------------